Protein AF-A0A7S3C6B0-F1 (afdb_monomer_lite)

Organism: NCBI:txid1461544

Foldseek 3Di:
DDDDDDPDPPDDDPDDDPPPPPPPDPPPPP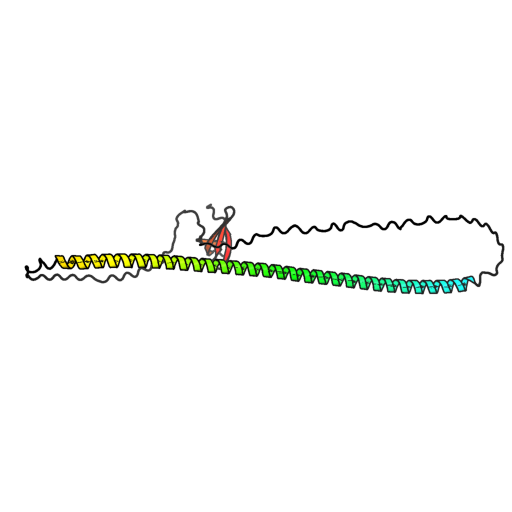PDPPDPPPPPDPDDDDDDPPPPPVVVVVVVVVVVVVVVVVVVVVVVVVVVVVVVVVVVVVVVVVVVVVVVVVVVVVVVVVVVVVVVVVVVVVVVVVVVVVVVVVVVVVVVVVVVVVVVVVVVVVVVVVVPPVPPPPDDDDDDDDDDDDDDDDDDPDDDPPPPPPPDVDDDDQQDWDWDADVVVGDTFIWGFHDDDPQWTWTATPVRDIDTHNPPPD

pLDDT: mean 78.2, std 20.78, range [37.31, 98.56]

Radius of gyration: 52.19 Å; chains: 1; bounding box: 115×61×146 Å

Structure (mmCIF, N/CA/C/O backbone):
data_AF-A0A7S3C6B0-F1
#
_entry.id   AF-A0A7S3C6B0-F1
#
loop_
_atom_site.group_PDB
_atom_site.id
_atom_site.type_symbol
_atom_site.label_atom_id
_atom_site.label_alt_id
_atom_site.label_comp_id
_atom_site.label_asym_id
_atom_site.label_entity_id
_atom_site.label_seq_id
_atom_site.pdbx_PDB_ins_code
_atom_site.Cartn_x
_atom_site.Cartn_y
_atom_site.Cartn_z
_atom_site.occupancy
_atom_site.B_iso_or_equiv
_atom_site.auth_seq_id
_atom_site.auth_comp_id
_atom_site.auth_asym_id
_atom_site.auth_atom_id
_atom_site.pdbx_PDB_model_num
ATOM 1 N N . MET A 1 1 ? -29.527 -27.837 14.717 1.00 48.34 1 MET A N 1
ATOM 2 C CA . MET A 1 1 ? -29.423 -28.481 13.387 1.00 48.34 1 MET A CA 1
ATOM 3 C C . MET A 1 1 ? -28.936 -27.395 12.428 1.00 48.34 1 MET A C 1
ATOM 5 O O . MET A 1 1 ? -29.728 -26.540 12.087 1.00 48.34 1 MET A O 1
ATOM 9 N N . ASN A 1 2 ? -27.650 -27.106 12.237 1.00 52.03 2 ASN A N 1
ATOM 10 C CA . ASN A 1 2 ? -26.500 -27.881 11.757 1.00 52.03 2 ASN A CA 1
ATOM 11 C C . ASN A 1 2 ? -26.682 -28.484 10.353 1.00 52.03 2 ASN A C 1
ATOM 13 O O . ASN A 1 2 ? -27.070 -29.639 10.247 1.00 52.03 2 ASN A O 1
ATOM 17 N N . HIS A 1 3 ? -26.346 -27.709 9.314 1.00 56.12 3 HIS A N 1
ATOM 18 C CA . HIS A 1 3 ? -25.914 -28.214 8.007 1.00 56.12 3 HIS A CA 1
ATOM 19 C C . HIS A 1 3 ? -24.724 -27.374 7.532 1.00 56.12 3 HIS A C 1
ATOM 21 O O . HIS A 1 3 ? -24.879 -26.303 6.951 1.00 56.12 3 HIS A O 1
ATOM 27 N N . GLY A 1 4 ? -23.528 -27.855 7.873 1.00 49.44 4 GLY A N 1
ATOM 28 C CA . GLY A 1 4 ? -22.264 -27.340 7.372 1.00 49.44 4 GLY A CA 1
ATOM 29 C C . GLY A 1 4 ? -22.074 -27.738 5.913 1.00 49.44 4 GLY A C 1
ATOM 30 O O . GLY A 1 4 ? -22.161 -28.915 5.567 1.00 49.44 4 GLY A O 1
ATOM 31 N N . ASN A 1 5 ? -21.807 -26.744 5.072 1.00 60.56 5 ASN A N 1
ATOM 32 C CA . ASN A 1 5 ? -21.437 -26.937 3.681 1.00 60.56 5 ASN A CA 1
ATOM 33 C C . ASN A 1 5 ? -19.912 -27.106 3.625 1.00 60.56 5 ASN A C 1
ATOM 35 O O . ASN A 1 5 ? -19.161 -26.131 3.611 1.00 60.56 5 ASN A O 1
ATOM 39 N N . GLY A 1 6 ? -19.458 -28.357 3.696 1.00 52.03 6 GLY A N 1
ATOM 40 C CA . GLY A 1 6 ? -18.052 -28.720 3.558 1.00 52.03 6 GLY A CA 1
ATOM 41 C C . GLY A 1 6 ? -17.613 -28.596 2.104 1.00 52.03 6 GLY A C 1
ATOM 42 O O . GLY A 1 6 ? -17.774 -29.531 1.326 1.00 52.03 6 GLY A O 1
ATOM 43 N N . VAL A 1 7 ? -17.059 -27.441 1.736 1.00 60.72 7 VAL A N 1
ATOM 44 C CA . VAL A 1 7 ? -16.310 -27.294 0.486 1.00 60.72 7 VAL A CA 1
ATOM 45 C C . VAL A 1 7 ? -14.924 -27.873 0.736 1.00 60.72 7 VAL A C 1
ATOM 47 O O . VAL A 1 7 ? -14.084 -27.268 1.398 1.00 60.72 7 VAL A O 1
ATOM 50 N N . VAL A 1 8 ? -14.727 -29.096 0.258 1.00 57.81 8 VAL A N 1
ATOM 51 C CA . VAL A 1 8 ? -13.437 -29.779 0.252 1.00 57.81 8 VAL A CA 1
ATOM 52 C C . VAL A 1 8 ? -12.545 -29.025 -0.732 1.00 57.81 8 VAL A C 1
ATOM 54 O O . VAL A 1 8 ? -12.811 -29.017 -1.934 1.00 57.81 8 VAL A O 1
ATOM 57 N N . ALA A 1 9 ? -11.535 -28.327 -0.216 1.00 60.31 9 ALA A N 1
ATOM 58 C CA . ALA A 1 9 ? -10.500 -27.712 -1.030 1.00 60.31 9 ALA A CA 1
ATOM 59 C C . ALA A 1 9 ? -9.755 -28.832 -1.768 1.00 60.31 9 ALA A C 1
ATOM 61 O O . ALA A 1 9 ? -9.037 -29.617 -1.154 1.00 60.31 9 ALA A O 1
ATOM 62 N N . GLY A 1 10 ? -9.991 -28.936 -3.075 1.00 58.78 10 GLY A N 1
ATOM 63 C CA . GLY A 1 10 ? -9.216 -29.800 -3.950 1.00 58.78 10 GLY A CA 1
ATOM 64 C C . GLY A 1 10 ? -7.766 -29.338 -3.941 1.00 58.78 10 GLY A C 1
ATOM 65 O O . GLY A 1 10 ? -7.476 -28.187 -4.268 1.00 58.78 10 GLY A O 1
ATOM 66 N N . GLU A 1 11 ? -6.873 -30.233 -3.538 1.00 55.75 11 GLU A N 1
ATOM 67 C CA . GLU A 1 11 ? -5.433 -30.071 -3.680 1.00 55.75 11 GLU A CA 1
ATOM 68 C C . GLU A 1 11 ? -5.117 -29.868 -5.165 1.00 55.75 11 GLU A C 1
ATOM 70 O O . GLU A 1 11 ? -5.193 -30.784 -5.985 1.00 55.75 11 GLU A O 1
ATOM 75 N N . SER A 1 12 ? -4.828 -28.618 -5.524 1.00 67.38 12 SER A N 1
ATOM 76 C CA . SER A 1 12 ? -4.347 -28.254 -6.848 1.00 67.38 12 SER A CA 1
ATOM 77 C C . SER A 1 12 ? -2.971 -28.881 -7.028 1.00 67.38 12 SER A C 1
ATOM 79 O O . SER A 1 12 ? -2.004 -28.456 -6.395 1.00 67.38 12 SER A O 1
ATOM 81 N N . LEU A 1 13 ? -2.889 -29.899 -7.883 1.00 66.44 13 LEU A N 1
ATOM 82 C CA . LEU A 1 13 ? -1.621 -30.486 -8.301 1.00 66.44 13 LEU A CA 1
ATOM 83 C C . LEU A 1 13 ? -0.689 -29.377 -8.827 1.00 66.44 13 LEU A C 1
ATOM 85 O O . LEU A 1 13 ? -1.157 -28.478 -9.537 1.00 66.44 13 LEU A O 1
ATOM 89 N N . PRO A 1 14 ? 0.613 -29.408 -8.491 1.00 67.19 14 PRO A N 1
ATOM 90 C CA . PRO A 1 14 ? 1.566 -28.444 -9.014 1.00 67.19 14 PRO A CA 1
ATOM 91 C C . PRO A 1 14 ? 1.644 -28.598 -10.533 1.00 67.19 14 PRO A C 1
ATOM 93 O O . PRO A 1 14 ? 1.854 -29.697 -11.049 1.00 67.19 14 PRO A O 1
ATOM 96 N N . ALA A 1 15 ? 1.452 -27.488 -11.246 1.00 68.62 15 ALA A N 1
ATOM 97 C CA . ALA A 1 15 ? 1.649 -27.421 -12.684 1.00 68.62 15 ALA A CA 1
ATOM 98 C C . ALA A 1 15 ? 3.069 -27.902 -13.009 1.00 68.62 15 ALA A C 1
ATOM 100 O O . ALA A 1 15 ? 4.059 -27.300 -12.595 1.00 68.62 15 ALA A O 1
ATOM 101 N N . MET A 1 16 ? 3.149 -29.030 -13.709 1.00 64.94 16 MET A N 1
ATOM 102 C CA . MET A 1 16 ? 4.387 -29.619 -14.190 1.00 64.94 16 MET A CA 1
ATOM 103 C C . MET A 1 16 ? 4.952 -28.677 -15.257 1.00 64.94 16 MET A C 1
ATOM 105 O O . MET A 1 16 ? 4.443 -28.619 -16.374 1.00 64.94 16 MET A O 1
ATOM 109 N N . VAL A 1 17 ? 5.939 -27.868 -14.877 1.00 71.94 17 VAL A N 1
ATOM 110 C CA . VAL A 1 17 ? 6.652 -26.978 -15.795 1.00 71.94 17 VAL A CA 1
ATOM 111 C C . VAL A 1 17 ? 7.442 -27.869 -16.759 1.00 71.94 17 VAL A C 1
ATOM 113 O O . VAL A 1 17 ? 8.251 -28.670 -16.284 1.00 71.94 17 VAL A O 1
ATOM 116 N N . PRO A 1 18 ? 7.203 -27.807 -18.081 1.00 65.94 18 PRO A N 1
ATOM 117 C CA . PRO A 1 18 ? 8.041 -28.518 -19.031 1.00 65.94 18 PRO A CA 1
ATOM 118 C C . PRO A 1 18 ? 9.452 -27.929 -18.965 1.00 65.94 18 PRO A C 1
ATOM 120 O O . PRO A 1 18 ? 9.648 -26.723 -19.094 1.00 65.94 18 PRO A O 1
ATOM 123 N N . ASP A 1 19 ? 10.427 -28.794 -18.711 1.00 55.62 19 ASP A N 1
ATOM 124 C CA . ASP A 1 19 ? 11.845 -28.463 -18.743 1.00 55.62 19 ASP A CA 1
ATOM 125 C C . ASP A 1 19 ? 12.256 -28.224 -20.206 1.00 55.62 19 ASP A C 1
ATOM 127 O O . ASP A 1 19 ? 12.531 -29.156 -20.962 1.00 55.62 19 ASP A O 1
ATOM 131 N N . GLU A 1 20 ? 12.218 -26.963 -20.643 1.00 58.62 20 GLU A N 1
ATOM 132 C CA . GLU A 1 20 ? 12.564 -26.531 -22.006 1.00 58.62 20 GLU A CA 1
ATOM 133 C C . GLU A 1 20 ? 14.087 -26.479 -22.257 1.00 58.62 20 GLU A C 1
ATOM 135 O O . GLU A 1 20 ? 14.571 -25.685 -23.062 1.00 58.62 20 GLU A O 1
ATOM 140 N N . THR A 1 21 ? 14.881 -27.329 -21.598 1.00 62.47 21 THR A N 1
ATOM 141 C CA . THR A 1 21 ? 16.336 -27.414 -21.836 1.00 62.47 21 THR A CA 1
ATOM 142 C C . THR A 1 21 ? 16.748 -28.477 -22.859 1.00 62.47 21 THR A C 1
ATOM 144 O O . THR A 1 21 ? 17.939 -28.664 -23.116 1.00 62.47 21 THR A O 1
ATOM 147 N N . ALA A 1 22 ? 15.795 -29.120 -23.542 1.00 57.78 22 ALA A N 1
ATOM 148 C CA . ALA A 1 22 ? 16.081 -29.975 -24.693 1.00 57.78 22 ALA A CA 1
ATOM 149 C C . ALA A 1 22 ? 16.393 -29.134 -25.949 1.00 57.78 22 ALA A C 1
ATOM 151 O O . ALA A 1 22 ? 15.603 -29.050 -26.888 1.00 57.78 22 ALA A O 1
ATOM 152 N N . ILE A 1 23 ? 17.573 -28.511 -25.973 1.00 56.97 23 ILE A N 1
ATOM 153 C CA . ILE A 1 23 ? 18.156 -27.932 -27.185 1.00 56.97 23 ILE A CA 1
ATOM 154 C C . ILE A 1 23 ? 18.520 -29.104 -28.100 1.00 56.97 23 ILE A C 1
ATOM 156 O O . ILE A 1 23 ? 19.571 -29.729 -27.959 1.00 56.97 23 ILE A O 1
ATOM 160 N N . ALA A 1 24 ? 17.621 -29.436 -29.025 1.00 58.25 24 ALA A N 1
ATOM 161 C CA . ALA A 1 24 ? 17.923 -30.316 -30.141 1.00 58.25 24 ALA A CA 1
ATOM 162 C C . ALA A 1 24 ? 19.023 -29.652 -30.980 1.00 58.25 24 ALA A C 1
ATOM 164 O O . ALA A 1 24 ? 18.763 -28.718 -31.735 1.00 58.25 24 ALA A O 1
ATOM 165 N N . VAL A 1 25 ? 20.266 -30.099 -30.801 1.00 64.62 25 VAL A N 1
ATOM 166 C CA . VAL A 1 25 ? 21.390 -29.699 -31.649 1.00 64.62 25 VAL A CA 1
ATOM 167 C C . VAL A 1 25 ? 21.165 -30.345 -33.021 1.00 64.62 25 VAL A C 1
ATOM 169 O O . VAL A 1 25 ? 21.178 -31.575 -33.101 1.00 64.62 25 VAL A O 1
ATOM 172 N N . PRO A 1 26 ? 20.930 -29.574 -34.098 1.00 62.31 26 PRO A N 1
ATOM 173 C CA . PRO A 1 26 ? 20.811 -30.141 -35.434 1.00 62.31 26 PRO A CA 1
ATOM 174 C C . PRO A 1 26 ? 22.149 -30.782 -35.828 1.00 62.31 26 PRO A C 1
ATOM 176 O O . PRO A 1 26 ? 23.184 -30.117 -35.861 1.00 62.31 26 PRO A O 1
ATOM 179 N N . CYS A 1 27 ? 22.133 -32.085 -36.113 1.00 52.19 27 CYS A N 1
ATOM 180 C CA . CYS A 1 27 ? 23.314 -32.887 -36.450 1.00 52.19 27 CYS A CA 1
ATOM 181 C C . CYS A 1 27 ? 23.901 -32.618 -37.853 1.00 52.19 27 CYS A C 1
ATOM 183 O O . CYS A 1 27 ? 24.779 -33.360 -38.288 1.00 52.19 27 CYS A O 1
ATOM 185 N N . ASP A 1 28 ? 23.489 -31.558 -38.551 1.00 56.28 28 ASP A N 1
ATOM 186 C CA . ASP A 1 28 ? 23.781 -31.387 -39.983 1.00 56.28 28 ASP A CA 1
ATOM 187 C C . ASP A 1 28 ? 24.964 -30.454 -40.298 1.00 56.28 28 ASP A C 1
ATOM 189 O O . ASP A 1 28 ? 25.179 -30.093 -41.453 1.00 56.28 28 ASP A O 1
ATOM 193 N N . LEU A 1 29 ? 25.780 -30.078 -39.307 1.00 52.78 29 LEU A N 1
ATOM 194 C CA . LEU A 1 29 ? 26.985 -29.264 -39.526 1.00 52.78 29 LEU A CA 1
ATOM 195 C C . LEU A 1 29 ? 28.280 -30.077 -39.382 1.00 52.78 29 LEU A C 1
ATOM 197 O O . LEU A 1 29 ? 29.176 -29.742 -38.610 1.00 52.78 29 LEU A O 1
ATOM 201 N N . TYR A 1 30 ? 28.404 -31.144 -40.168 1.00 57.97 30 TYR A N 1
ATOM 202 C CA . TYR A 1 30 ? 29.723 -31.634 -40.567 1.00 57.97 30 TYR A CA 1
ATOM 203 C C . TYR A 1 30 ? 30.136 -30.887 -41.841 1.00 57.97 30 TYR A C 1
ATOM 205 O O . TYR A 1 30 ? 29.575 -31.168 -42.902 1.00 57.97 30 TYR A O 1
ATOM 213 N N . PRO A 1 31 ? 31.087 -29.933 -41.792 1.00 62.34 31 PRO A N 1
ATOM 214 C CA . PRO A 1 31 ? 31.655 -29.395 -43.016 1.00 62.34 31 PRO A CA 1
ATOM 215 C C . PRO A 1 31 ? 32.374 -30.535 -43.738 1.00 62.34 31 PRO A C 1
ATOM 217 O O . PRO A 1 31 ? 33.276 -31.171 -43.185 1.00 62.34 31 PRO A O 1
ATOM 220 N N . ALA A 1 32 ? 31.941 -30.811 -44.967 1.00 59.88 32 ALA A N 1
ATOM 221 C CA . ALA A 1 32 ? 32.684 -31.654 -45.884 1.00 59.88 32 ALA A CA 1
ATOM 222 C C . ALA A 1 32 ? 34.121 -31.118 -45.956 1.00 59.88 32 ALA A C 1
ATOM 224 O O . ALA A 1 32 ? 34.345 -29.937 -46.223 1.00 59.88 32 ALA A O 1
ATOM 225 N N . GLN A 1 33 ? 35.089 -31.974 -45.637 1.00 50.69 33 GLN A N 1
ATOM 226 C CA . GLN A 1 33 ? 36.497 -31.677 -45.845 1.00 50.69 33 GLN A CA 1
ATOM 227 C C . GLN A 1 33 ? 36.721 -31.614 -47.355 1.00 50.69 33 GLN A C 1
ATOM 229 O O . GLN A 1 33 ? 36.870 -32.649 -48.004 1.00 50.69 33 GLN A O 1
ATOM 234 N N . ASP A 1 34 ? 36.697 -30.407 -47.913 1.00 51.72 34 ASP A N 1
ATOM 235 C CA . ASP A 1 34 ? 37.128 -30.184 -49.284 1.00 51.72 34 ASP A CA 1
ATOM 236 C C . ASP A 1 34 ? 38.609 -30.549 -49.381 1.00 51.72 34 ASP A C 1
ATOM 238 O O . ASP A 1 34 ? 39.495 -29.934 -48.781 1.00 51.72 34 ASP A O 1
ATOM 242 N N . VAL A 1 35 ? 38.851 -31.621 -50.126 1.00 55.47 35 VAL A N 1
ATOM 243 C CA . VAL A 1 35 ? 40.164 -32.075 -50.551 1.00 55.47 35 VAL A CA 1
ATOM 244 C C . VAL A 1 35 ? 40.778 -30.951 -51.380 1.00 55.47 35 VAL A C 1
ATOM 246 O O . VAL A 1 35 ? 40.398 -30.720 -52.526 1.00 55.47 35 VAL A O 1
ATOM 249 N N . VAL A 1 36 ? 41.724 -30.228 -50.784 1.00 56.09 36 VAL A N 1
ATOM 250 C CA . VAL A 1 36 ? 42.583 -29.279 -51.493 1.00 56.09 36 VAL A CA 1
ATOM 251 C C . VAL A 1 36 ? 43.469 -30.093 -52.437 1.00 56.09 36 VAL A C 1
ATOM 253 O O . VAL A 1 36 ? 44.523 -30.594 -52.053 1.00 56.09 36 VAL A O 1
ATOM 256 N N . GLU A 1 37 ? 43.014 -30.272 -53.676 1.00 56.59 37 GLU A N 1
ATOM 257 C CA . GLU A 1 37 ? 43.867 -30.744 -54.761 1.00 56.59 37 GLU A CA 1
ATOM 258 C C . GLU A 1 37 ? 44.920 -29.669 -55.052 1.00 56.59 37 GLU A C 1
ATOM 260 O O . GLU A 1 37 ? 44.650 -28.632 -55.662 1.00 56.59 37 GLU A O 1
ATOM 265 N N . ASP A 1 38 ? 46.138 -29.943 -54.595 1.00 54.78 38 ASP A N 1
ATOM 266 C CA . ASP A 1 38 ? 47.357 -29.193 -54.870 1.00 54.78 38 ASP A CA 1
ATOM 267 C C . ASP A 1 38 ? 47.701 -29.287 -56.369 1.00 54.78 38 ASP A C 1
ATOM 269 O O . ASP A 1 38 ? 48.488 -30.121 -56.828 1.00 54.78 38 ASP A O 1
ATOM 273 N N . ARG A 1 39 ? 47.034 -28.462 -57.184 1.00 56.06 39 ARG A N 1
ATOM 274 C CA . ARG A 1 39 ? 47.235 -28.412 -58.635 1.00 56.06 39 ARG A CA 1
ATOM 275 C C . ARG A 1 39 ? 48.463 -27.555 -58.957 1.00 56.06 39 ARG A C 1
ATOM 277 O O . ARG A 1 39 ? 48.372 -26.426 -59.435 1.00 56.06 39 ARG A O 1
ATOM 284 N N . ASN A 1 40 ? 49.633 -28.147 -58.725 1.00 56.09 40 ASN A N 1
ATOM 285 C CA . ASN A 1 40 ? 50.932 -27.689 -59.212 1.00 56.09 40 ASN A CA 1
ATOM 286 C C . ASN A 1 40 ? 50.980 -27.708 -60.755 1.00 56.09 40 ASN A C 1
ATOM 288 O O . ASN A 1 40 ? 51.489 -28.648 -61.366 1.00 56.09 40 ASN A O 1
ATOM 292 N N . HIS A 1 41 ? 50.500 -26.647 -61.411 1.00 53.69 41 HIS A N 1
ATOM 293 C CA . HIS A 1 41 ? 50.811 -26.385 -62.819 1.00 53.69 41 HIS A CA 1
ATOM 294 C C . HIS A 1 41 ? 51.880 -25.302 -62.953 1.00 53.69 41 HIS A C 1
ATOM 296 O O . HIS A 1 41 ? 51.626 -24.109 -63.100 1.00 53.69 41 HIS A O 1
ATOM 302 N N . ARG A 1 42 ? 53.124 -25.784 -62.958 1.00 53.97 42 ARG A N 1
ATOM 303 C CA . ARG A 1 42 ? 54.312 -25.099 -63.461 1.00 53.97 42 ARG A CA 1
ATOM 304 C C . ARG A 1 42 ? 54.186 -24.967 -64.987 1.00 53.97 42 ARG A C 1
ATOM 306 O O . ARG A 1 42 ? 54.602 -25.853 -65.726 1.00 53.97 42 ARG A O 1
ATOM 313 N N . GLY A 1 43 ? 53.585 -23.875 -65.451 1.00 49.88 43 GLY A N 1
ATOM 314 C CA . GLY A 1 43 ? 53.518 -23.494 -66.863 1.00 49.88 43 GLY A CA 1
ATOM 315 C C . GLY A 1 43 ? 54.280 -22.197 -67.098 1.00 49.88 43 GLY A C 1
ATOM 316 O O . GLY A 1 43 ? 53.741 -21.113 -66.909 1.00 49.88 43 GLY A O 1
ATOM 317 N N . ALA A 1 44 ? 55.548 -22.308 -67.489 1.00 56.84 44 ALA A N 1
ATOM 318 C CA . ALA A 1 44 ? 56.321 -21.184 -67.995 1.00 56.84 44 ALA A CA 1
ATOM 319 C C . ALA A 1 44 ? 55.681 -20.677 -69.297 1.00 56.84 44 ALA A C 1
ATOM 321 O O . ALA A 1 44 ? 55.633 -21.410 -70.282 1.00 56.84 44 ALA A O 1
ATOM 322 N N . SER A 1 45 ? 55.212 -19.430 -69.312 1.00 51.34 45 SER A N 1
ATOM 323 C CA . SER A 1 45 ? 54.778 -18.762 -70.538 1.00 51.34 45 SER A CA 1
ATOM 324 C C . SER A 1 45 ? 55.497 -17.430 -70.673 1.00 51.34 45 SER A C 1
ATOM 326 O O . SER A 1 45 ? 55.138 -16.425 -70.063 1.00 51.34 45 SER A O 1
ATOM 328 N N . ALA A 1 46 ? 56.542 -17.454 -71.494 1.00 55.56 46 ALA A N 1
ATOM 329 C CA . ALA A 1 46 ? 57.158 -16.277 -72.067 1.00 55.56 46 ALA A CA 1
ATOM 330 C C . ALA A 1 46 ? 56.190 -15.644 -73.083 1.00 55.56 46 ALA A C 1
ATOM 332 O O . ALA A 1 46 ? 55.926 -16.222 -74.129 1.00 55.56 46 ALA A O 1
ATOM 333 N N . ASN A 1 47 ? 55.653 -14.473 -72.751 1.00 50.38 47 ASN A N 1
ATOM 334 C CA . ASN A 1 47 ? 55.066 -13.473 -73.653 1.00 50.38 47 ASN A CA 1
ATOM 335 C C . ASN A 1 47 ? 54.967 -12.195 -72.797 1.00 50.38 47 ASN A C 1
ATOM 337 O O . ASN A 1 47 ? 54.410 -12.230 -71.712 1.00 50.38 47 ASN A O 1
ATOM 341 N N . GLY A 1 48 ? 55.556 -11.045 -73.104 1.00 51.91 48 GLY A N 1
ATOM 342 C CA . GLY A 1 48 ? 55.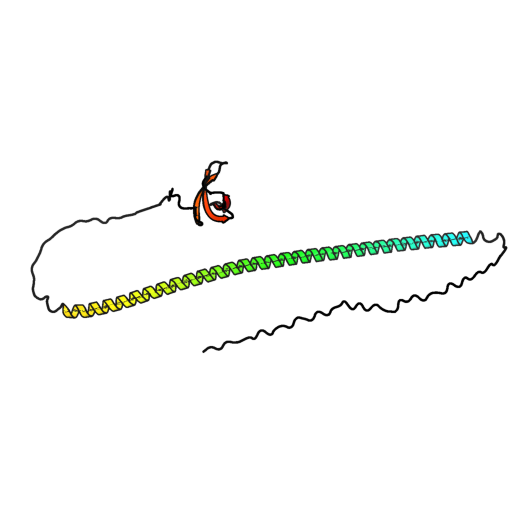725 -10.428 -74.412 1.00 51.91 48 GLY A CA 1
ATOM 343 C C . GLY A 1 48 ? 54.935 -9.113 -74.438 1.00 51.91 48 GLY A C 1
ATOM 344 O O . GLY A 1 48 ? 53.948 -9.032 -75.148 1.00 51.91 48 GLY A O 1
ATOM 345 N N . LYS A 1 49 ? 55.317 -8.138 -73.591 1.00 56.03 49 LYS A N 1
ATOM 346 C CA . LYS A 1 49 ? 55.125 -6.661 -73.651 1.00 56.03 49 LYS A CA 1
ATOM 347 C C . LYS A 1 49 ? 53.835 -6.007 -74.227 1.00 56.03 49 LYS A C 1
ATOM 349 O O . LYS A 1 49 ? 53.828 -4.794 -74.390 1.00 56.03 49 LYS A O 1
ATOM 354 N N . ALA A 1 50 ? 52.734 -6.722 -74.463 1.00 54.38 50 ALA A N 1
ATOM 355 C CA . ALA A 1 50 ? 51.481 -6.164 -75.003 1.00 54.38 50 ALA A CA 1
ATOM 356 C C . ALA A 1 50 ? 50.318 -6.073 -73.984 1.00 54.38 50 ALA A C 1
ATOM 358 O O . ALA A 1 50 ? 49.218 -5.664 -74.344 1.00 54.38 50 ALA A O 1
ATOM 359 N N . GLY A 1 51 ? 50.539 -6.436 -72.712 1.00 54.53 51 GLY A N 1
ATOM 360 C CA . GLY A 1 51 ? 49.487 -6.543 -71.684 1.00 54.53 51 GLY A CA 1
ATOM 361 C C . GLY A 1 51 ? 49.290 -5.334 -70.754 1.00 54.53 51 GLY A C 1
ATOM 362 O O . GLY A 1 51 ? 48.358 -5.340 -69.959 1.00 54.53 51 GLY A O 1
ATOM 363 N N . GLU A 1 52 ? 50.125 -4.292 -70.818 1.00 54.19 52 GLU A N 1
ATOM 364 C CA . GLU A 1 52 ? 50.111 -3.195 -69.824 1.00 54.19 52 GLU A CA 1
ATOM 365 C C . GLU A 1 52 ? 48.993 -2.152 -70.019 1.00 54.19 52 GLU A C 1
ATOM 367 O O . GLU A 1 52 ? 48.713 -1.371 -69.110 1.00 54.19 52 GLU A O 1
ATOM 372 N N . ALA A 1 53 ? 48.335 -2.119 -71.182 1.00 55.94 53 ALA A N 1
ATOM 373 C CA . ALA A 1 53 ? 47.271 -1.147 -71.454 1.00 55.94 53 ALA A CA 1
ATOM 374 C C . ALA A 1 53 ? 45.874 -1.637 -71.031 1.00 55.94 53 ALA A C 1
ATOM 376 O O . ALA A 1 53 ? 45.027 -0.824 -70.666 1.00 55.94 53 ALA A O 1
ATOM 377 N N . TRP A 1 54 ? 45.627 -2.952 -71.037 1.00 54.31 54 TRP A N 1
ATOM 378 C CA . TRP A 1 54 ? 44.312 -3.517 -70.698 1.00 54.31 54 TRP A CA 1
ATOM 379 C C . TRP A 1 54 ? 44.081 -3.609 -69.181 1.00 54.31 54 TRP A C 1
ATOM 381 O O . TRP A 1 54 ? 42.952 -3.502 -68.707 1.00 54.31 54 TRP A O 1
ATOM 391 N N . THR A 1 55 ? 45.160 -3.689 -68.402 1.00 63.16 55 THR A N 1
ATOM 392 C CA . THR A 1 55 ? 45.105 -3.778 -66.938 1.00 63.16 55 THR A CA 1
ATOM 393 C C . THR A 1 55 ? 44.654 -2.475 -66.276 1.00 63.16 55 THR A C 1
ATOM 395 O O . THR A 1 55 ? 43.906 -2.522 -65.306 1.00 63.16 55 THR A O 1
ATOM 398 N N . LYS A 1 56 ? 45.011 -1.300 -66.815 1.00 67.19 56 LYS A N 1
ATOM 399 C CA . LYS A 1 56 ? 44.631 -0.008 -66.205 1.00 67.19 56 LYS A CA 1
ATOM 400 C C . LYS A 1 56 ? 43.123 0.267 -66.236 1.00 67.19 56 LYS A C 1
ATOM 402 O O . LYS A 1 56 ? 42.599 0.833 -65.283 1.00 67.19 56 LYS A O 1
ATOM 407 N N . ALA A 1 57 ? 42.427 -0.146 -67.296 1.00 71.75 57 ALA A N 1
ATOM 408 C CA . ALA A 1 57 ? 40.978 0.038 -67.411 1.00 71.75 57 ALA A CA 1
ATOM 409 C C . ALA A 1 57 ? 40.180 -0.959 -66.549 1.00 71.75 57 ALA A C 1
ATOM 411 O O . ALA A 1 57 ? 39.114 -0.620 -66.044 1.00 71.75 57 ALA A O 1
ATOM 412 N N . GLN A 1 58 ? 40.690 -2.181 -66.349 1.00 73.31 58 GLN A N 1
ATOM 413 C CA . GLN A 1 58 ? 40.066 -3.133 -65.424 1.00 73.31 58 GLN A CA 1
ATOM 414 C C . GLN A 1 58 ? 40.255 -2.708 -63.964 1.00 73.31 58 GLN A C 1
ATOM 416 O O . GLN A 1 58 ? 39.307 -2.802 -63.190 1.00 73.31 58 GLN A O 1
ATOM 421 N N . VAL A 1 59 ? 41.431 -2.176 -63.609 1.00 76.56 59 VAL A N 1
ATOM 422 C CA . VAL A 1 59 ? 41.710 -1.679 -62.252 1.00 76.56 59 VAL A CA 1
ATOM 423 C C . VAL A 1 59 ? 40.768 -0.530 -61.874 1.00 76.56 59 VAL A C 1
ATOM 425 O O . VAL A 1 59 ? 40.152 -0.586 -60.811 1.00 76.56 59 VAL A O 1
ATOM 428 N N . SER A 1 60 ? 40.544 0.449 -62.758 1.00 79.25 60 SER A N 1
ATOM 429 C CA . SER A 1 60 ? 39.635 1.567 -62.455 1.00 79.25 60 SER A CA 1
ATOM 430 C C . SER A 1 60 ? 38.170 1.136 -62.298 1.00 79.25 60 SER A C 1
ATOM 432 O O . SER A 1 60 ? 37.461 1.657 -61.436 1.00 79.25 60 SER A O 1
ATOM 434 N N . LEU A 1 61 ? 37.709 0.153 -63.082 1.00 82.81 61 LEU A N 1
ATOM 435 C CA . LEU A 1 61 ? 36.359 -0.398 -62.937 1.00 82.81 61 LEU A CA 1
ATOM 436 C C . LEU A 1 61 ? 36.201 -1.136 -61.599 1.00 82.81 61 LEU A C 1
ATOM 438 O O . LEU A 1 61 ? 35.175 -0.996 -60.932 1.00 82.81 61 LEU A O 1
ATOM 442 N N . THR A 1 62 ? 37.226 -1.886 -61.180 1.00 83.75 62 THR A N 1
ATOM 443 C CA . THR A 1 62 ? 37.209 -2.579 -59.886 1.00 83.75 62 THR A CA 1
ATOM 444 C C . THR A 1 62 ? 37.264 -1.613 -58.705 1.00 83.75 62 THR A C 1
ATOM 446 O O . THR A 1 62 ? 36.528 -1.810 -57.744 1.00 83.75 62 THR A O 1
ATOM 449 N N . GLU A 1 63 ? 38.046 -0.534 -58.784 1.00 89.06 63 GLU A N 1
ATOM 450 C CA . GLU A 1 63 ? 38.106 0.488 -57.731 1.00 89.06 63 GLU A CA 1
ATOM 451 C C . GLU A 1 63 ? 36.753 1.191 -57.551 1.00 89.06 63 GLU A C 1
ATOM 453 O O . GLU A 1 63 ? 36.286 1.350 -56.423 1.00 89.06 63 GLU A O 1
ATOM 458 N N . SER A 1 64 ? 36.065 1.529 -58.649 1.00 87.50 64 SER A N 1
ATOM 459 C CA . SER A 1 64 ? 34.726 2.132 -58.580 1.00 87.50 64 SER A CA 1
ATOM 460 C C . SER A 1 64 ? 33.689 1.193 -57.953 1.00 87.50 64 SER A C 1
ATOM 462 O O . SER A 1 64 ? 32.851 1.643 -57.172 1.00 87.50 64 SER A O 1
ATOM 464 N N . ALA A 1 65 ? 33.740 -0.106 -58.267 1.00 92.12 65 ALA A N 1
ATOM 465 C CA . ALA A 1 65 ? 32.827 -1.091 -57.690 1.00 92.12 65 ALA A CA 1
ATOM 466 C C . ALA A 1 65 ? 33.075 -1.298 -56.186 1.00 92.12 65 ALA A C 1
ATOM 468 O O . ALA A 1 65 ? 32.123 -1.446 -55.420 1.00 92.12 65 ALA A O 1
ATOM 469 N N . VAL A 1 66 ? 34.341 -1.263 -55.751 1.00 93.50 66 VAL A N 1
ATOM 470 C CA . VAL A 1 66 ? 34.704 -1.361 -54.329 1.00 93.50 66 VAL A CA 1
ATOM 471 C C . VAL A 1 66 ? 34.192 -0.148 -53.550 1.00 93.50 66 VAL A C 1
ATOM 473 O O . VAL A 1 66 ? 33.604 -0.329 -52.487 1.00 93.50 66 VAL A O 1
ATOM 476 N N . VAL A 1 67 ? 34.326 1.069 -54.089 1.00 95.31 67 VAL A N 1
ATOM 477 C CA . VAL A 1 67 ? 33.812 2.288 -53.436 1.00 95.31 67 VAL A CA 1
ATOM 478 C C . VAL A 1 67 ? 32.284 2.262 -53.314 1.00 95.31 67 VAL A C 1
ATOM 480 O O . VAL A 1 67 ? 31.744 2.616 -52.266 1.00 95.31 67 VAL A O 1
ATOM 483 N N . GLU A 1 68 ? 31.567 1.810 -54.348 1.00 94.56 68 GLU A N 1
ATOM 484 C CA . GLU A 1 68 ? 30.105 1.685 -54.286 1.00 94.56 68 GLU A CA 1
ATOM 485 C C . GLU A 1 68 ? 29.662 0.611 -53.278 1.00 94.56 68 GLU A C 1
ATOM 487 O O . GLU A 1 68 ? 28.717 0.824 -52.512 1.00 94.56 68 GLU A O 1
ATOM 492 N N . ALA A 1 69 ? 30.358 -0.529 -53.238 1.00 95.31 69 ALA A N 1
ATOM 493 C CA . ALA A 1 69 ? 30.102 -1.584 -52.264 1.00 95.31 69 ALA A CA 1
ATOM 494 C C . ALA A 1 69 ? 30.373 -1.112 -50.827 1.00 95.31 69 ALA A C 1
ATOM 496 O O . ALA A 1 69 ? 29.564 -1.373 -49.935 1.00 95.31 69 ALA A O 1
ATOM 497 N N . GLU A 1 70 ? 31.456 -0.365 -50.599 1.00 95.88 70 GLU A N 1
ATOM 498 C CA . GLU A 1 70 ? 31.773 0.207 -49.291 1.00 95.88 70 GLU A CA 1
ATOM 499 C C . GLU A 1 70 ? 30.726 1.245 -48.860 1.00 95.88 70 GLU A C 1
ATOM 501 O O . GLU A 1 70 ? 30.276 1.231 -47.713 1.00 95.88 70 GLU A O 1
ATOM 506 N N . ALA A 1 71 ? 30.272 2.109 -49.773 1.00 96.94 71 ALA A N 1
ATOM 507 C CA . ALA A 1 71 ? 29.208 3.069 -49.489 1.00 96.94 71 ALA A CA 1
ATOM 508 C C . ALA A 1 71 ? 27.898 2.366 -49.094 1.00 96.94 71 ALA A C 1
ATOM 510 O O . ALA A 1 71 ? 27.287 2.726 -48.087 1.00 96.94 71 ALA A O 1
ATOM 511 N N . LYS A 1 72 ? 27.500 1.317 -49.829 1.00 96.81 72 LYS A N 1
ATOM 512 C CA . LYS A 1 72 ? 26.326 0.493 -49.494 1.00 96.81 72 LYS A CA 1
ATOM 513 C C . LYS A 1 72 ? 26.476 -0.195 -48.137 1.00 96.81 72 LYS A C 1
ATOM 515 O O . LYS A 1 72 ? 25.535 -0.184 -47.348 1.00 96.81 72 LYS A O 1
ATOM 520 N N . ALA A 1 73 ? 27.657 -0.735 -47.835 1.00 97.19 73 ALA A N 1
ATOM 521 C CA . ALA A 1 73 ? 27.932 -1.355 -46.542 1.00 97.19 73 ALA A CA 1
ATOM 522 C C . ALA A 1 73 ? 27.818 -0.345 -45.388 1.00 97.19 73 ALA A C 1
ATOM 524 O O . ALA A 1 73 ? 27.211 -0.651 -44.365 1.00 97.19 73 ALA A O 1
ATOM 525 N N . ARG A 1 74 ? 28.329 0.882 -45.557 1.00 97.06 74 ARG A N 1
ATOM 526 C CA . ARG A 1 74 ? 28.210 1.945 -44.542 1.00 97.06 74 ARG A CA 1
ATOM 527 C C . ARG A 1 74 ? 26.758 2.355 -44.293 1.00 97.06 74 ARG A C 1
ATOM 529 O O . ARG A 1 74 ? 26.392 2.559 -43.138 1.00 97.06 74 ARG A O 1
ATOM 536 N N . VAL A 1 75 ? 25.935 2.442 -45.341 1.00 98.00 75 VAL A N 1
ATOM 537 C CA . VAL A 1 75 ? 24.495 2.726 -45.201 1.00 98.00 75 VAL A CA 1
ATOM 538 C C . VAL A 1 75 ? 23.794 1.599 -44.441 1.00 98.00 75 VAL A C 1
ATOM 540 O O . VAL A 1 75 ? 23.099 1.877 -43.469 1.00 98.00 75 VAL A O 1
ATOM 543 N N . ALA A 1 76 ? 24.048 0.337 -44.798 1.00 97.69 76 ALA A N 1
ATOM 544 C CA . ALA A 1 76 ? 23.457 -0.810 -44.105 1.00 97.69 76 ALA A CA 1
ATOM 545 C C . ALA A 1 76 ? 23.855 -0.869 -42.616 1.00 97.69 76 ALA A C 1
ATOM 547 O O . ALA A 1 76 ? 23.024 -1.163 -41.759 1.00 97.69 76 ALA A O 1
ATOM 548 N N . VAL A 1 77 ? 25.112 -0.545 -42.287 1.00 97.75 77 VAL A N 1
ATOM 549 C CA . VAL A 1 77 ? 25.570 -0.454 -40.890 1.00 97.75 77 VAL A CA 1
ATOM 550 C C . VAL A 1 77 ? 24.868 0.687 -40.148 1.00 97.75 77 VAL A C 1
ATOM 552 O O . VAL A 1 77 ? 24.461 0.501 -39.004 1.00 97.75 77 VAL A O 1
ATOM 555 N N . ALA A 1 78 ? 24.687 1.851 -40.778 1.00 97.88 78 ALA A N 1
ATOM 556 C CA . ALA A 1 78 ? 23.978 2.972 -40.161 1.00 97.88 78 ALA A CA 1
ATOM 557 C C . ALA A 1 78 ? 22.503 2.637 -39.874 1.00 97.88 78 ALA A C 1
ATOM 559 O O . ALA A 1 78 ? 22.023 2.899 -38.771 1.00 97.88 78 ALA A O 1
ATOM 560 N N . GLU A 1 79 ? 21.808 1.999 -40.820 1.00 97.69 79 GLU A N 1
ATOM 561 C CA . GLU A 1 79 ? 20.424 1.542 -40.637 1.00 97.69 79 GLU A CA 1
ATOM 562 C C . GLU A 1 79 ? 20.308 0.491 -39.524 1.00 97.69 79 GLU A C 1
ATOM 564 O O . GLU A 1 79 ? 19.393 0.557 -38.699 1.00 97.69 79 GLU A O 1
ATOM 569 N N . ALA A 1 80 ? 21.260 -0.446 -39.445 1.00 97.44 80 ALA A N 1
ATOM 570 C CA . ALA A 1 80 ? 21.301 -1.445 -38.379 1.00 97.44 80 ALA A CA 1
ATOM 571 C C . ALA A 1 80 ? 21.499 -0.806 -36.993 1.00 97.44 80 ALA A C 1
ATOM 573 O O . ALA A 1 80 ? 20.804 -1.171 -36.044 1.00 97.44 80 ALA A O 1
ATOM 574 N N . LEU A 1 81 ? 22.392 0.184 -36.877 1.00 97.62 81 LEU A N 1
ATOM 575 C CA . LEU A 1 81 ? 22.610 0.918 -35.626 1.00 97.62 81 LEU A CA 1
ATOM 576 C C . LEU A 1 81 ? 21.381 1.741 -35.216 1.00 97.62 81 LEU A C 1
ATOM 578 O O . LEU A 1 81 ? 21.049 1.801 -34.031 1.00 97.62 81 LEU A O 1
ATOM 582 N N . GLU A 1 82 ? 20.672 2.348 -36.172 1.00 97.56 82 GLU A N 1
ATOM 583 C CA . GLU A 1 82 ? 19.424 3.061 -35.887 1.00 97.56 82 GLU A CA 1
ATOM 584 C C . GLU A 1 82 ? 18.321 2.102 -35.410 1.00 97.56 82 GLU A C 1
ATOM 586 O O . GLU A 1 82 ? 17.611 2.399 -34.444 1.00 97.56 82 GLU A O 1
ATOM 591 N N . ALA A 1 83 ? 18.194 0.932 -36.042 1.00 97.94 83 ALA A N 1
ATOM 592 C CA . ALA A 1 83 ? 17.255 -0.104 -35.624 1.00 97.94 83 ALA A CA 1
ATOM 593 C C . ALA A 1 83 ? 17.573 -0.628 -34.213 1.00 97.94 83 ALA A C 1
ATOM 595 O O . ALA A 1 83 ? 16.667 -0.761 -33.386 1.00 97.94 83 ALA A O 1
ATOM 596 N N . GLU A 1 84 ? 18.851 -0.855 -33.898 1.00 97.50 84 GLU A N 1
ATOM 597 C CA . GLU A 1 84 ? 19.291 -1.268 -32.564 1.00 97.50 84 GLU A CA 1
ATOM 598 C C . GLU A 1 84 ? 18.999 -0.190 -31.508 1.00 97.50 84 GLU A C 1
ATOM 600 O O . GLU A 1 84 ? 18.487 -0.496 -30.427 1.00 97.50 84 GLU A O 1
ATOM 605 N N . ALA A 1 85 ? 19.259 1.085 -31.818 1.00 98.19 85 ALA A N 1
ATOM 606 C CA . ALA A 1 85 ? 18.947 2.200 -30.927 1.00 98.19 85 ALA A CA 1
ATOM 607 C C . ALA A 1 85 ? 17.435 2.315 -30.663 1.00 98.19 85 ALA A C 1
ATOM 609 O O . ALA A 1 85 ? 17.019 2.483 -29.513 1.00 98.19 85 ALA A O 1
ATOM 610 N N . LYS A 1 86 ? 16.603 2.158 -31.701 1.00 97.81 86 LYS A N 1
ATOM 611 C CA . LYS A 1 86 ? 15.136 2.126 -31.576 1.00 97.81 86 LYS A CA 1
ATOM 612 C C . LYS A 1 86 ? 14.660 0.951 -30.721 1.00 97.81 86 LYS A C 1
ATOM 614 O O . LYS A 1 86 ? 13.805 1.145 -29.858 1.00 97.81 86 LYS A O 1
ATOM 619 N N . ALA A 1 87 ? 15.232 -0.239 -30.907 1.00 98.19 87 ALA A N 1
ATOM 620 C CA . ALA A 1 87 ? 14.904 -1.413 -30.101 1.00 98.19 87 ALA A CA 1
ATOM 621 C C . ALA A 1 87 ? 15.269 -1.205 -28.621 1.00 98.19 87 ALA A C 1
ATOM 623 O O . ALA A 1 87 ? 14.439 -1.434 -27.741 1.00 98.19 87 ALA A O 1
ATOM 624 N N . LYS A 1 88 ? 16.468 -0.681 -28.335 1.00 97.75 88 LYS A N 1
ATOM 625 C CA . LYS A 1 88 ? 16.902 -0.346 -26.968 1.00 97.75 88 LYS A CA 1
ATOM 626 C C . LYS A 1 88 ? 15.999 0.702 -26.318 1.00 97.75 88 LYS A C 1
ATOM 628 O O . LYS A 1 88 ? 15.629 0.548 -25.155 1.00 97.75 88 LYS A O 1
ATOM 633 N N . ALA A 1 89 ? 15.594 1.731 -27.064 1.00 98.38 89 ALA A N 1
ATOM 634 C CA . ALA A 1 89 ? 14.668 2.748 -26.574 1.00 98.38 89 ALA A CA 1
ATOM 635 C C . ALA A 1 89 ? 13.277 2.167 -26.260 1.00 98.38 89 ALA A C 1
ATOM 637 O O . ALA A 1 89 ? 12.686 2.513 -25.237 1.00 98.38 89 ALA A O 1
ATOM 638 N N . ALA A 1 90 ? 12.766 1.258 -27.097 1.00 98.31 90 ALA A N 1
ATOM 639 C CA . ALA A 1 90 ? 11.491 0.586 -26.857 1.00 98.31 90 ALA A CA 1
ATOM 640 C C . ALA A 1 90 ? 11.531 -0.299 -25.600 1.00 98.31 90 ALA A C 1
ATOM 642 O O . ALA A 1 90 ? 10.606 -0.243 -24.791 1.00 98.31 90 ALA A O 1
ATOM 643 N N . VAL A 1 91 ? 12.619 -1.050 -25.390 1.00 98.31 91 VAL A N 1
ATOM 644 C CA . VAL A 1 91 ? 12.809 -1.865 -24.178 1.00 98.31 91 VAL A CA 1
ATOM 645 C C . VAL A 1 91 ? 12.905 -0.983 -22.931 1.00 98.31 91 VAL A C 1
ATOM 647 O O . VAL A 1 91 ? 12.232 -1.258 -21.943 1.00 98.31 91 VAL A O 1
ATOM 650 N N . ALA A 1 92 ? 13.672 0.111 -22.978 1.00 98.19 92 ALA A N 1
ATOM 651 C CA . ALA A 1 92 ? 13.782 1.043 -21.855 1.00 98.19 92 ALA A CA 1
ATOM 652 C C . ALA A 1 92 ? 12.435 1.697 -21.506 1.00 98.19 92 ALA A C 1
ATOM 654 O O . ALA A 1 92 ? 12.104 1.858 -20.332 1.00 98.19 92 ALA A O 1
ATOM 655 N N . LYS A 1 93 ? 11.635 2.042 -22.523 1.00 98.06 93 LYS A N 1
ATOM 656 C CA . LYS A 1 93 ? 10.279 2.560 -22.328 1.00 98.06 93 LYS A CA 1
ATOM 657 C C . LYS A 1 93 ? 9.368 1.519 -21.669 1.00 98.06 93 LYS A C 1
ATOM 659 O O . LYS A 1 93 ? 8.666 1.859 -20.722 1.00 98.06 93 LYS A O 1
ATOM 664 N N . ALA A 1 94 ? 9.402 0.269 -22.130 1.00 98.25 94 ALA A N 1
ATOM 665 C CA . ALA A 1 94 ? 8.602 -0.810 -21.554 1.00 98.25 94 ALA A CA 1
ATOM 666 C C . ALA A 1 94 ? 8.992 -1.116 -20.095 1.00 98.25 94 ALA A C 1
ATOM 668 O O . ALA A 1 94 ? 8.112 -1.293 -19.257 1.00 98.25 94 ALA A O 1
ATOM 669 N N . ASP A 1 95 ? 10.291 -1.118 -19.768 1.00 97.88 95 ASP A N 1
ATOM 670 C CA . ASP A 1 95 ? 10.777 -1.284 -18.387 1.00 97.88 95 ASP A CA 1
ATOM 671 C C . ASP A 1 95 ? 10.293 -0.140 -17.481 1.00 97.88 95 ASP A C 1
ATOM 673 O O . ASP A 1 95 ? 9.786 -0.380 -16.383 1.00 97.88 95 ASP A O 1
ATOM 677 N N . ALA A 1 96 ? 10.351 1.105 -17.966 1.00 98.19 96 ALA A N 1
ATOM 678 C CA . ALA A 1 96 ? 9.843 2.257 -17.226 1.00 98.19 96 ALA A CA 1
ATOM 679 C C . ALA A 1 96 ? 8.328 2.161 -16.970 1.00 98.19 96 ALA A C 1
ATOM 681 O O . ALA A 1 96 ? 7.880 2.387 -15.845 1.00 98.19 96 ALA A O 1
ATOM 682 N N . GLU A 1 97 ? 7.538 1.787 -17.980 1.00 97.88 97 GLU A N 1
ATOM 683 C CA . GLU A 1 97 ? 6.091 1.576 -17.836 1.00 97.88 97 GLU A CA 1
ATOM 684 C C . GLU A 1 97 ? 5.776 0.434 -16.855 1.00 97.88 97 GLU A C 1
ATOM 686 O O . GLU A 1 97 ? 4.894 0.582 -16.005 1.00 97.88 97 GLU A O 1
ATOM 691 N N . ALA A 1 98 ? 6.537 -0.665 -16.897 1.00 98.06 98 ALA A N 1
ATOM 692 C CA . ALA A 1 98 ? 6.399 -1.776 -15.958 1.00 98.06 98 ALA A CA 1
ATOM 693 C C . ALA A 1 98 ? 6.700 -1.350 -14.511 1.00 98.06 98 ALA A C 1
ATOM 695 O O . ALA A 1 98 ? 5.934 -1.678 -13.604 1.00 98.06 98 ALA A O 1
ATOM 696 N N . ARG A 1 99 ? 7.753 -0.553 -14.286 1.00 97.62 99 ARG A N 1
ATOM 697 C CA . ARG A 1 99 ? 8.081 -0.013 -12.954 1.00 97.62 99 ARG A CA 1
ATOM 698 C C . ARG A 1 99 ? 7.003 0.922 -12.420 1.00 97.62 99 ARG A C 1
ATOM 700 O O . ARG A 1 99 ? 6.681 0.864 -11.234 1.00 97.62 99 ARG A O 1
ATOM 707 N N . VAL A 1 100 ? 6.422 1.763 -13.276 1.00 98.25 100 VAL A N 1
ATOM 708 C CA . VAL A 1 100 ? 5.299 2.633 -12.891 1.00 98.25 100 VAL A CA 1
ATOM 709 C C . VAL A 1 100 ? 4.067 1.799 -12.528 1.00 98.25 100 VAL A C 1
ATOM 711 O O . VAL A 1 100 ? 3.422 2.074 -11.516 1.00 98.25 100 VAL A O 1
ATOM 714 N N . ALA A 1 101 ? 3.759 0.751 -13.297 1.00 98.06 101 ALA A N 1
ATOM 715 C CA . ALA A 1 101 ? 2.652 -0.155 -12.998 1.00 98.06 101 ALA A CA 1
ATOM 716 C C . ALA A 1 101 ? 2.862 -0.921 -11.678 1.00 98.06 101 ALA A C 1
ATOM 71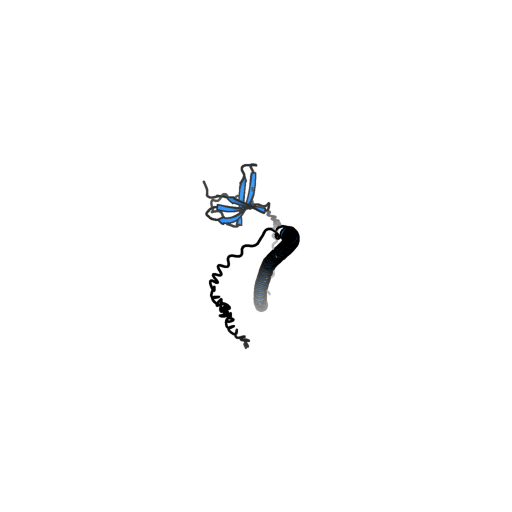8 O O . ALA A 1 101 ? 1.933 -1.022 -10.875 1.00 98.06 101 ALA A O 1
ATOM 719 N N . GLU A 1 102 ? 4.078 -1.408 -11.415 1.00 97.94 102 GLU A N 1
ATOM 720 C CA . GLU A 1 102 ? 4.425 -2.081 -10.159 1.00 97.94 102 GLU A CA 1
ATOM 721 C C . GLU A 1 102 ? 4.310 -1.130 -8.957 1.00 97.94 102 GLU A C 1
ATOM 723 O O . GLU A 1 102 ? 3.717 -1.485 -7.936 1.00 97.94 102 GLU A O 1
ATOM 728 N N . ALA A 1 103 ? 4.817 0.100 -9.080 1.00 98.00 103 ALA A N 1
ATOM 729 C CA . ALA A 1 103 ? 4.685 1.121 -8.043 1.00 98.00 103 ALA A CA 1
ATOM 730 C C . ALA A 1 103 ? 3.211 1.456 -7.756 1.00 98.00 103 ALA A C 1
ATOM 732 O O . ALA A 1 103 ? 2.804 1.517 -6.594 1.00 98.00 103 ALA A O 1
ATOM 733 N N . ALA A 1 104 ? 2.387 1.597 -8.799 1.00 97.88 104 ALA A N 1
ATOM 734 C CA . ALA A 1 104 ? 0.953 1.831 -8.650 1.00 97.88 104 ALA A CA 1
ATOM 735 C C . ALA A 1 104 ? 0.229 0.643 -7.990 1.00 97.88 104 ALA A C 1
ATOM 737 O O . ALA A 1 104 ? -0.681 0.843 -7.184 1.00 97.88 104 ALA A O 1
ATOM 738 N N . ALA A 1 105 ? 0.631 -0.595 -8.293 1.00 98.31 105 ALA A N 1
ATOM 739 C CA . ALA A 1 105 ? 0.085 -1.784 -7.645 1.00 98.31 105 ALA A CA 1
ATOM 740 C C . ALA A 1 105 ? 0.438 -1.824 -6.150 1.00 98.31 105 ALA A C 1
ATOM 742 O O . ALA A 1 105 ? -0.445 -2.061 -5.326 1.00 98.31 105 ALA A O 1
ATOM 743 N N . LYS A 1 106 ? 1.692 -1.518 -5.787 1.00 97.62 106 LYS A N 1
ATOM 744 C CA . LYS A 1 106 ? 2.128 -1.428 -4.383 1.00 97.62 106 LYS A CA 1
ATOM 745 C C . LYS A 1 106 ? 1.346 -0.363 -3.613 1.00 97.62 106 LYS A C 1
ATOM 747 O O . LYS A 1 106 ? 0.858 -0.661 -2.528 1.00 97.62 106 LYS A O 1
ATOM 752 N N . ALA A 1 107 ? 1.145 0.817 -4.201 1.00 97.75 107 ALA A N 1
ATOM 753 C CA . ALA A 1 107 ? 0.347 1.884 -3.592 1.00 97.75 107 ALA A CA 1
ATOM 754 C C . ALA A 1 107 ? -1.111 1.454 -3.332 1.00 97.75 107 ALA A C 1
ATOM 756 O O . ALA A 1 107 ? -1.658 1.676 -2.256 1.00 97.75 107 ALA A O 1
ATOM 757 N N . ARG A 1 108 ? -1.739 0.741 -4.277 1.00 97.12 108 ARG A N 1
ATOM 758 C CA . ARG A 1 108 ? -3.103 0.219 -4.077 1.00 97.12 108 ARG A CA 1
ATOM 759 C C . ARG A 1 108 ? -3.188 -0.810 -2.952 1.00 97.12 108 ARG A C 1
ATOM 761 O O . ARG A 1 108 ? -4.199 -0.854 -2.257 1.00 97.12 108 ARG A O 1
ATOM 768 N N . VAL A 1 109 ? -2.160 -1.642 -2.779 1.00 98.38 109 VAL A N 1
ATOM 769 C CA . VAL A 1 109 ? -2.108 -2.615 -1.678 1.00 98.38 109 VAL A CA 1
ATOM 770 C C . VAL A 1 109 ? -1.992 -1.898 -0.334 1.00 98.38 109 VAL A C 1
ATOM 772 O O . VAL A 1 109 ? -2.732 -2.242 0.584 1.00 98.38 109 VAL A O 1
ATOM 775 N N . THR A 1 110 ? -1.141 -0.873 -0.225 1.00 96.50 110 THR A N 1
ATOM 776 C CA . THR A 1 110 ? -1.005 -0.095 1.017 1.00 96.50 110 THR A CA 1
ATOM 777 C C . THR A 1 110 ? -2.288 0.656 1.366 1.00 96.50 110 THR A C 1
ATOM 779 O O . THR A 1 110 ? -2.715 0.633 2.521 1.00 96.50 110 THR A O 1
ATOM 782 N N . ASP A 1 111 ? -2.957 1.246 0.373 1.00 95.50 111 ASP A N 1
ATOM 783 C CA . ASP A 1 111 ? -4.238 1.934 0.570 1.00 95.50 111 ASP A CA 1
ATOM 784 C C . ASP A 1 111 ? -5.340 0.955 1.007 1.00 95.50 111 ASP A C 1
ATOM 786 O O . ASP A 1 111 ? -6.122 1.238 1.919 1.00 95.50 111 ASP A O 1
ATOM 790 N N . ALA A 1 112 ? -5.390 -0.233 0.393 1.00 97.19 112 ALA A N 1
ATOM 791 C CA . ALA A 1 112 ? -6.339 -1.279 0.760 1.00 97.19 112 ALA A CA 1
ATOM 792 C C . ALA A 1 112 ? -6.087 -1.823 2.175 1.00 97.19 112 ALA A C 1
ATOM 794 O O . ALA A 1 112 ? -7.043 -2.067 2.915 1.00 97.19 112 ALA A O 1
ATOM 795 N N . GLU A 1 113 ? -4.824 -1.983 2.574 1.00 98.06 113 GLU A N 1
ATOM 796 C CA . GLU A 1 113 ? -4.450 -2.398 3.927 1.00 98.06 113 GLU A CA 1
ATOM 797 C C . GLU A 1 113 ? -4.870 -1.349 4.967 1.00 98.06 113 GLU A C 1
ATOM 799 O O . GLU A 1 113 ? -5.466 -1.695 5.990 1.00 98.06 113 GLU A O 1
ATOM 804 N N . ALA A 1 114 ? -4.626 -0.064 4.693 1.00 97.94 114 ALA A N 1
ATOM 805 C CA . ALA A 1 114 ? -5.067 1.027 5.556 1.00 97.94 114 ALA A CA 1
ATOM 806 C C . ALA A 1 114 ? -6.599 1.044 5.700 1.00 97.94 114 ALA A C 1
ATOM 808 O O . ALA A 1 114 ? -7.120 1.087 6.817 1.00 97.94 114 ALA A O 1
ATOM 809 N N . ALA A 1 115 ? -7.333 0.910 4.591 1.00 97.19 115 ALA A N 1
ATOM 810 C CA . ALA A 1 115 ? -8.793 0.834 4.611 1.00 97.19 115 ALA A CA 1
ATOM 811 C C . ALA A 1 115 ? -9.311 -0.392 5.388 1.00 97.19 115 ALA A C 1
ATOM 813 O O . ALA A 1 115 ? -10.313 -0.299 6.102 1.00 97.19 115 ALA A O 1
ATOM 814 N N . ALA A 1 116 ? -8.634 -1.541 5.288 1.00 98.19 116 ALA A N 1
ATOM 815 C CA . ALA A 1 116 ? -8.984 -2.739 6.045 1.00 98.19 116 ALA A CA 1
ATOM 816 C C . ALA A 1 116 ? -8.796 -2.534 7.557 1.00 98.19 116 ALA A C 1
ATOM 818 O O . ALA A 1 116 ? -9.687 -2.890 8.329 1.00 98.19 116 ALA A O 1
ATOM 819 N N . LYS A 1 117 ? -7.694 -1.902 7.983 1.00 97.19 117 LYS A N 1
ATOM 820 C CA . LYS A 1 117 ? -7.443 -1.577 9.399 1.00 97.19 117 LYS A CA 1
ATOM 821 C C . LYS A 1 117 ? -8.523 -0.662 9.975 1.00 97.19 117 LYS A C 1
ATOM 823 O O . LYS A 1 117 ? -9.019 -0.929 11.067 1.00 97.19 117 LYS A O 1
ATOM 828 N N . VAL A 1 118 ? -8.950 0.353 9.219 1.00 98.44 118 VAL A N 1
ATOM 829 C CA . 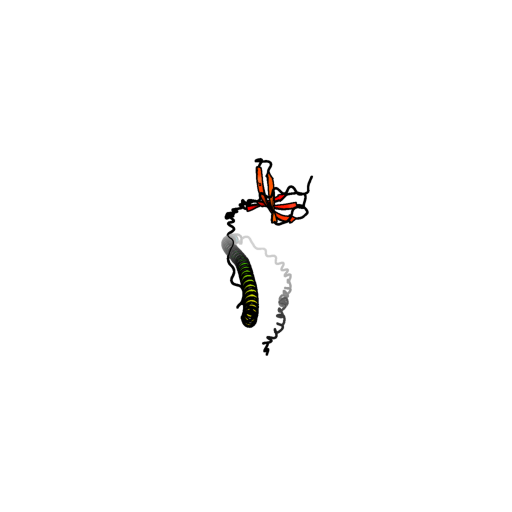VAL A 1 118 ? -10.045 1.249 9.630 1.00 98.44 118 VAL A CA 1
ATOM 830 C C . VAL A 1 118 ? -11.353 0.474 9.820 1.00 98.44 118 VAL A C 1
ATOM 832 O O . VAL A 1 118 ? -12.005 0.628 10.849 1.00 98.44 118 VAL A O 1
ATOM 835 N N . ARG A 1 119 ? -11.710 -0.420 8.887 1.00 97.25 119 ARG A N 1
ATOM 836 C CA . ARG A 1 119 ? -12.928 -1.245 9.008 1.00 97.25 119 ARG A CA 1
ATOM 837 C C . ARG A 1 119 ? -12.894 -2.188 10.209 1.00 97.25 119 ARG A C 1
ATOM 839 O O . ARG A 1 119 ? -13.925 -2.397 10.841 1.00 97.25 119 ARG A O 1
ATOM 846 N N . VAL A 1 120 ? -11.732 -2.762 10.525 1.00 98.44 120 VAL A N 1
ATOM 847 C CA . VAL A 1 120 ? -11.566 -3.609 11.718 1.00 98.44 120 VAL A CA 1
ATOM 848 C C . VAL A 1 120 ? -11.758 -2.784 12.990 1.00 98.44 120 VAL A C 1
ATOM 850 O O . VAL A 1 120 ? -12.513 -3.203 13.866 1.00 98.44 120 VAL A O 1
ATOM 853 N N . ALA A 1 121 ? -11.155 -1.595 13.068 1.00 97.38 121 ALA A N 1
ATOM 854 C CA . ALA A 1 121 ? -11.310 -0.701 14.214 1.00 97.38 121 ALA A CA 1
ATOM 855 C C . ALA A 1 121 ? -12.769 -0.240 14.403 1.00 97.38 121 ALA A C 1
ATOM 857 O O . ALA A 1 121 ? -13.285 -0.243 15.520 1.00 97.38 121 ALA A O 1
ATOM 858 N N . GLU A 1 122 ? -13.468 0.098 13.317 1.00 97.81 122 GLU A N 1
ATOM 859 C CA . GLU A 1 122 ? -14.887 0.472 13.350 1.00 97.81 122 GLU A CA 1
ATOM 860 C C . GLU A 1 122 ? -15.781 -0.699 13.793 1.00 97.81 122 GLU A C 1
ATOM 862 O O . GLU A 1 122 ? -16.691 -0.530 14.614 1.00 97.81 122 GLU A O 1
ATOM 867 N N . ALA A 1 123 ? -15.503 -1.909 13.301 1.00 97.81 123 ALA A N 1
ATOM 868 C CA . ALA A 1 123 ? -16.208 -3.113 13.724 1.00 97.81 123 ALA A CA 1
ATOM 869 C C . ALA A 1 123 ? -15.982 -3.405 15.216 1.00 97.81 123 ALA A C 1
ATOM 871 O O . ALA A 1 123 ? -16.941 -3.713 15.923 1.00 97.81 123 ALA A O 1
ATOM 872 N N . GLU A 1 124 ? -14.752 -3.257 15.714 1.00 98.38 124 GLU A N 1
ATOM 873 C CA . GLU A 1 124 ? -14.421 -3.421 17.133 1.00 98.38 124 GLU A CA 1
ATOM 874 C C . GLU A 1 124 ? -15.111 -2.370 18.016 1.00 98.38 124 GLU A C 1
ATOM 876 O O . GLU A 1 124 ? -15.665 -2.693 19.068 1.00 98.38 124 GLU A O 1
ATOM 881 N N . ALA A 1 125 ? -15.139 -1.108 17.587 1.00 98.12 125 ALA A N 1
ATOM 882 C CA . ALA A 1 125 ? -15.878 -0.067 18.295 1.00 98.12 125 ALA A CA 1
ATOM 883 C C . ALA A 1 125 ? -17.378 -0.400 18.354 1.00 98.12 125 ALA A C 1
ATOM 885 O O . ALA A 1 125 ? -18.008 -0.314 19.410 1.00 98.12 125 ALA A O 1
ATOM 886 N N . THR A 1 126 ? -17.942 -0.865 17.238 1.00 97.81 126 THR A N 1
ATOM 887 C CA . THR A 1 126 ? -19.354 -1.253 17.150 1.00 97.81 126 THR A CA 1
ATOM 888 C C . THR A 1 126 ? -19.684 -2.433 18.065 1.00 97.81 126 THR A C 1
ATOM 890 O O . THR A 1 126 ? -20.734 -2.436 18.713 1.00 97.81 126 THR A O 1
ATOM 893 N N . THR A 1 127 ? -18.815 -3.444 18.155 1.00 98.19 127 THR A N 1
ATOM 894 C CA . THR A 1 127 ? -19.041 -4.583 19.056 1.00 98.19 127 THR A CA 1
ATOM 895 C C . THR A 1 127 ? -18.947 -4.165 20.517 1.00 98.19 127 THR A C 1
ATOM 897 O O . THR A 1 127 ? -19.825 -4.546 21.287 1.00 98.19 127 THR A O 1
ATOM 900 N N . LYS A 1 128 ? -17.981 -3.317 20.895 1.00 97.94 128 LYS A N 1
ATOM 901 C CA . LYS A 1 128 ? -17.886 -2.760 22.257 1.00 97.94 128 LYS A CA 1
ATOM 902 C C . LYS A 1 128 ? -19.152 -2.003 22.657 1.00 97.94 128 LYS A C 1
ATOM 904 O O . LYS A 1 128 ? -19.681 -2.233 23.741 1.00 97.94 128 LYS A O 1
ATOM 909 N N . VAL A 1 129 ? -19.690 -1.169 21.764 1.00 98.56 129 VAL A N 1
ATOM 910 C CA . VAL A 1 129 ? -20.954 -0.450 22.004 1.00 98.56 129 VAL A CA 1
ATOM 911 C C . VAL A 1 129 ? -22.122 -1.422 22.193 1.00 98.56 129 VAL A C 1
ATOM 913 O O . VAL A 1 129 ? -22.932 -1.238 23.099 1.00 98.56 129 VAL A O 1
ATOM 916 N N . ARG A 1 130 ? -22.209 -2.486 21.383 1.00 98.06 130 ARG A N 1
ATOM 917 C CA . ARG A 1 130 ? -23.264 -3.506 21.525 1.00 98.06 130 ARG A CA 1
ATOM 918 C C . ARG A 1 130 ? -23.154 -4.294 22.828 1.00 98.06 130 ARG A C 1
ATOM 920 O O . ARG A 1 130 ? -24.184 -4.587 23.426 1.00 98.06 130 ARG A O 1
ATOM 927 N N . VAL A 1 131 ? -21.938 -4.621 23.263 1.00 98.56 131 VAL A N 1
ATOM 928 C CA . VAL A 1 131 ? -21.698 -5.302 24.545 1.00 98.56 131 VAL A CA 1
ATOM 929 C C . VAL A 1 131 ? -22.132 -4.406 25.704 1.00 98.56 131 VAL A C 1
ATOM 931 O O . VAL A 1 131 ? -22.948 -4.835 26.513 1.00 98.56 131 VAL A O 1
ATOM 934 N N . ALA A 1 132 ? -21.706 -3.140 25.721 1.00 98.00 132 ALA A N 1
ATOM 935 C CA . ALA A 1 132 ? -22.118 -2.186 26.751 1.00 98.00 132 ALA A CA 1
ATOM 936 C C . ALA A 1 132 ? -23.645 -1.977 26.783 1.00 98.00 132 ALA A C 1
ATOM 938 O O . ALA A 1 132 ? -24.253 -1.920 27.851 1.00 98.00 132 ALA A O 1
ATOM 939 N N . ALA A 1 133 ? -24.291 -1.912 25.613 1.00 98.19 133 ALA A N 1
ATOM 940 C CA . ALA A 1 133 ? -25.747 -1.820 25.524 1.00 98.19 133 ALA A CA 1
ATOM 941 C C . ALA A 1 133 ? -26.453 -3.072 26.078 1.00 98.19 133 ALA A C 1
ATOM 943 O O . ALA A 1 133 ? -27.485 -2.954 26.737 1.00 98.19 133 ALA A O 1
ATOM 944 N N . ALA A 1 134 ? -25.905 -4.268 25.844 1.00 98.12 134 ALA A N 1
ATOM 945 C CA . ALA A 1 134 ? -26.451 -5.510 26.387 1.00 98.12 134 ALA A CA 1
ATOM 946 C C . ALA A 1 134 ? -26.305 -5.585 27.918 1.00 98.12 134 ALA A C 1
ATOM 948 O O . ALA A 1 134 ? -27.258 -5.963 28.598 1.00 98.12 134 ALA A O 1
ATOM 949 N N . GLU A 1 135 ? -25.159 -5.168 28.462 1.00 98.31 135 GLU A N 1
ATOM 950 C CA . GLU A 1 135 ? -24.927 -5.092 29.912 1.00 98.31 135 GLU A CA 1
ATOM 951 C C . GLU A 1 135 ? -25.886 -4.103 30.594 1.00 98.31 135 GLU A C 1
ATOM 953 O O . GLU A 1 135 ? -26.436 -4.401 31.658 1.00 98.31 135 GLU A O 1
ATOM 958 N N . ALA A 1 136 ? -26.156 -2.957 29.960 1.00 98.00 136 ALA A N 1
ATOM 959 C CA . ALA A 1 136 ? -27.135 -1.989 30.452 1.00 98.00 136 ALA A CA 1
ATOM 960 C C . ALA A 1 136 ? -28.558 -2.577 30.498 1.00 98.00 136 ALA A C 1
ATOM 962 O O . ALA A 1 136 ? -29.247 -2.451 31.510 1.00 98.00 136 ALA A O 1
ATOM 963 N N . LEU A 1 137 ? -28.978 -3.293 29.448 1.00 98.38 137 LEU A N 1
ATOM 964 C CA . LEU A 1 137 ? -30.279 -3.971 29.426 1.00 98.38 137 LEU A CA 1
ATOM 965 C C . LEU A 1 137 ? -30.383 -5.070 30.493 1.00 98.38 137 LEU A C 1
ATOM 967 O O . LEU A 1 137 ? -31.446 -5.257 31.088 1.00 98.38 137 LEU A O 1
ATOM 971 N N . GLU A 1 138 ? -29.295 -5.793 30.767 1.00 98.44 138 GLU A N 1
ATOM 972 C CA . GLU A 1 138 ? -29.268 -6.778 31.849 1.00 98.44 138 GLU A CA 1
ATOM 973 C C . GLU A 1 138 ? -29.453 -6.112 33.224 1.00 98.44 138 GLU A C 1
ATOM 975 O O . GLU A 1 138 ? -30.199 -6.621 34.069 1.00 98.44 138 GLU A O 1
ATOM 980 N N . ALA A 1 139 ? -28.815 -4.961 33.451 1.00 98.38 139 ALA A N 1
ATOM 981 C CA . ALA A 1 139 ? -28.996 -4.180 34.672 1.00 98.38 139 ALA A CA 1
ATOM 982 C C . ALA A 1 139 ? -30.447 -3.688 34.825 1.00 98.38 139 ALA A C 1
ATOM 984 O O . ALA A 1 139 ? -31.039 -3.854 35.897 1.00 98.38 139 ALA A O 1
ATOM 985 N N . ASP A 1 140 ? -31.057 -3.183 33.752 1.00 98.12 140 ASP A N 1
ATOM 986 C CA . ASP A 1 140 ? -32.457 -2.746 33.750 1.00 98.12 140 ASP A CA 1
ATOM 987 C C . ASP A 1 140 ? -33.423 -3.896 34.071 1.00 98.12 140 ASP A C 1
ATOM 989 O O . ASP A 1 140 ? -34.345 -3.738 34.879 1.00 98.12 140 ASP A O 1
ATOM 993 N N . LEU A 1 141 ? -33.189 -5.090 33.513 1.00 98.38 141 LEU A N 1
ATOM 994 C CA . LEU A 1 141 ? -33.980 -6.284 33.831 1.00 98.38 141 LEU A CA 1
ATOM 995 C C . LEU A 1 141 ? -33.864 -6.682 35.310 1.00 98.38 141 LEU A C 1
ATOM 997 O O . LEU A 1 141 ? -34.867 -7.064 35.923 1.00 98.38 141 LEU A O 1
ATOM 1001 N N . LYS A 1 142 ? -32.672 -6.566 35.912 1.00 98.38 142 LYS A N 1
ATOM 1002 C CA . LYS A 1 142 ? -32.473 -6.805 37.353 1.00 98.38 142 LYS A CA 1
ATOM 1003 C C . LYS A 1 142 ? -33.244 -5.790 38.197 1.00 98.38 142 LYS A C 1
ATOM 1005 O O . LYS A 1 142 ? -33.930 -6.190 39.137 1.00 98.38 142 LYS A O 1
ATOM 1010 N N . ILE A 1 143 ? -33.195 -4.505 37.837 1.00 98.12 143 ILE A N 1
ATOM 1011 C CA . ILE A 1 143 ? -33.952 -3.445 38.522 1.00 98.12 143 ILE A CA 1
ATOM 1012 C C . ILE A 1 143 ? -35.457 -3.716 38.436 1.00 98.12 143 ILE A C 1
ATOM 1014 O O . ILE A 1 143 ? -36.158 -3.617 39.443 1.00 98.12 143 ILE A O 1
ATOM 1018 N N . LEU A 1 144 ? -35.963 -4.098 37.261 1.00 98.12 144 LEU A N 1
ATOM 1019 C CA . LEU A 1 144 ? -37.378 -4.415 37.068 1.00 98.12 144 LEU A CA 1
ATOM 1020 C C . LEU A 1 144 ? -37.821 -5.605 37.933 1.00 98.12 144 LEU A C 1
ATOM 1022 O O . LEU A 1 144 ? -38.916 -5.588 38.495 1.00 98.12 144 LEU A O 1
ATOM 1026 N N . LYS A 1 145 ? -36.969 -6.628 38.066 1.00 98.00 145 LYS A N 1
ATOM 1027 C CA . LYS A 1 145 ? -37.239 -7.782 38.931 1.00 98.00 145 LYS A CA 1
ATOM 1028 C C . LYS A 1 145 ? -37.315 -7.379 40.406 1.00 98.00 145 LYS A C 1
ATOM 1030 O O . LYS A 1 145 ? -38.269 -7.765 41.073 1.00 98.00 145 LYS A O 1
ATOM 1035 N N . LEU A 1 146 ? -36.370 -6.564 40.879 1.00 97.38 146 LEU A N 1
ATOM 1036 C CA . LEU A 1 146 ? -36.368 -6.056 42.256 1.00 97.38 146 LEU A CA 1
ATOM 1037 C C . LEU A 1 146 ? -37.595 -5.188 42.554 1.00 97.38 146 LEU A C 1
ATOM 1039 O O . LEU A 1 146 ? -38.192 -5.329 43.614 1.00 97.38 146 LEU A O 1
ATOM 1043 N N . ARG A 1 147 ? -38.014 -4.328 41.616 1.00 96.81 147 ARG A N 1
ATOM 1044 C CA . ARG A 1 147 ? -39.235 -3.517 41.777 1.00 96.81 147 ARG A CA 1
ATOM 1045 C C . ARG A 1 147 ? -40.478 -4.385 41.956 1.00 96.81 147 ARG A C 1
ATOM 1047 O O . ARG A 1 147 ? -41.223 -4.162 42.898 1.00 96.81 147 ARG A O 1
ATOM 1054 N N . LYS A 1 148 ? -40.645 -5.418 41.122 1.00 96.75 148 LYS A N 1
ATOM 1055 C CA . LYS A 1 148 ? -41.762 -6.368 41.263 1.00 96.75 148 LYS A CA 1
ATOM 1056 C C . LYS A 1 148 ? -41.757 -7.078 42.615 1.00 96.75 148 LYS A C 1
ATOM 1058 O O . LYS A 1 148 ? -42.817 -7.315 43.177 1.00 96.75 148 LYS A O 1
ATOM 1063 N N . GLU A 1 149 ? -40.582 -7.441 43.120 1.00 94.81 149 GLU A N 1
ATOM 1064 C CA . GLU A 1 149 ? -40.456 -8.079 44.431 1.00 94.81 149 GLU A CA 1
ATOM 1065 C C . GLU A 1 149 ? -40.851 -7.117 45.561 1.00 94.81 149 GLU A C 1
ATOM 1067 O O . GLU A 1 149 ? -41.624 -7.498 46.436 1.00 94.81 149 GLU A O 1
ATOM 1072 N N . ILE A 1 150 ? -40.410 -5.855 45.497 1.00 94.38 150 ILE A N 1
ATOM 1073 C CA . ILE A 1 150 ? -40.807 -4.807 46.450 1.00 94.38 150 ILE A CA 1
ATOM 1074 C C . ILE A 1 150 ? -42.326 -4.594 46.432 1.00 94.38 150 ILE A C 1
ATOM 1076 O O . ILE A 1 150 ? -42.926 -4.588 47.504 1.00 94.38 150 ILE A O 1
ATOM 1080 N N . ASP A 1 151 ? -42.940 -4.486 45.248 1.00 93.38 151 ASP A N 1
ATOM 1081 C CA . ASP A 1 151 ? -44.387 -4.269 45.103 1.00 93.38 151 ASP A CA 1
ATOM 1082 C C . ASP A 1 151 ? -45.198 -5.376 45.813 1.00 93.38 151 ASP A C 1
ATOM 1084 O O . ASP A 1 151 ? -46.104 -5.084 46.599 1.00 93.38 151 ASP A O 1
ATOM 1088 N N . VAL A 1 152 ? -44.800 -6.644 45.635 1.00 91.50 152 VAL A N 1
ATOM 1089 C CA . VAL A 1 152 ? -45.406 -7.806 46.316 1.00 91.50 152 VAL A CA 1
ATOM 1090 C C . VAL A 1 152 ? -45.263 -7.729 47.842 1.00 91.50 152 VAL A C 1
ATOM 1092 O O . VAL A 1 152 ? -46.190 -8.088 48.574 1.00 91.50 152 VAL A O 1
ATOM 1095 N N . PHE A 1 153 ? -44.119 -7.263 48.354 1.00 85.19 153 PHE A N 1
ATOM 1096 C CA . PHE A 1 153 ? -43.929 -7.079 49.798 1.00 85.19 153 PHE A CA 1
ATOM 1097 C C . PHE A 1 153 ? -44.820 -5.963 50.357 1.00 85.19 153 PHE A C 1
ATOM 1099 O O . PHE A 1 153 ? -45.388 -6.122 51.439 1.00 85.19 153 PHE A O 1
ATOM 1106 N N . THR A 1 154 ? -44.980 -4.856 49.628 1.00 84.19 154 THR A N 1
ATOM 1107 C CA . THR A 1 154 ? -45.843 -3.742 50.047 1.00 84.19 154 THR A CA 1
ATOM 1108 C C . THR A 1 154 ? -47.327 -4.105 50.084 1.00 84.19 154 THR A C 1
ATOM 1110 O O . THR A 1 154 ? -48.000 -3.741 51.049 1.00 84.19 154 THR A O 1
ATOM 1113 N N . GLU A 1 155 ? -47.840 -4.865 49.111 1.00 76.81 155 GLU A N 1
ATOM 1114 C CA . GLU A 1 155 ? -49.247 -5.304 49.102 1.00 76.81 155 GLU A CA 1
ATOM 1115 C C . GLU A 1 155 ? -49.579 -6.230 50.287 1.00 76.81 155 GLU A C 1
ATOM 1117 O O . GLU A 1 155 ? -50.629 -6.090 50.915 1.00 76.81 155 GLU A O 1
ATOM 1122 N N . ASN A 1 156 ? -48.659 -7.124 50.664 1.00 71.94 156 ASN A N 1
ATOM 1123 C CA . ASN A 1 156 ? -48.848 -8.013 51.815 1.00 71.94 156 ASN A CA 1
ATOM 1124 C C . ASN A 1 156 ? -48.700 -7.300 53.175 1.00 71.94 156 ASN A C 1
ATOM 1126 O O . ASN A 1 156 ? -49.284 -7.745 54.164 1.00 71.94 156 ASN A O 1
ATOM 1130 N N . GLY A 1 157 ? -47.947 -6.196 53.248 1.00 65.12 157 GLY A N 1
ATOM 1131 C CA . GLY A 1 157 ? -47.760 -5.418 54.479 1.00 65.12 157 GLY A CA 1
ATOM 1132 C C . GLY A 1 157 ? -48.993 -4.606 54.891 1.00 65.12 157 GLY A C 1
ATOM 1133 O O . GLY A 1 157 ? -49.333 -4.553 56.073 1.00 65.12 157 GLY A O 1
ATOM 1134 N N . GLN A 1 158 ? -49.723 -4.033 53.927 1.00 57.25 158 GLN A N 1
ATOM 1135 C CA . GLN A 1 158 ? -50.901 -3.202 54.220 1.00 57.25 158 GLN A CA 1
ATOM 1136 C C . GLN A 1 158 ? -52.089 -3.992 54.791 1.00 57.25 158 GLN A C 1
ATOM 1138 O O . GLN A 1 158 ? -52.909 -3.421 55.509 1.00 57.25 158 GLN A O 1
ATOM 1143 N N . ALA A 1 159 ? -52.168 -5.303 54.541 1.00 56.72 159 ALA A N 1
ATOM 1144 C CA . ALA A 1 159 ? -53.218 -6.153 55.101 1.00 56.72 159 ALA A CA 1
ATOM 1145 C C . ALA A 1 159 ? -53.070 -6.398 56.617 1.00 56.72 159 ALA A C 1
ATOM 1147 O O . ALA A 1 159 ? -54.052 -6.748 57.267 1.00 56.72 159 ALA A O 1
ATOM 1148 N N . ASN A 1 160 ? -51.874 -6.207 57.193 1.00 54.44 160 ASN A N 1
ATOM 1149 C CA . ASN A 1 160 ? -51.607 -6.529 58.600 1.00 54.44 160 ASN A CA 1
ATOM 1150 C C . ASN A 1 160 ? -51.576 -5.298 59.530 1.00 54.44 160 ASN A C 1
ATOM 1152 O O . ASN A 1 160 ? -51.619 -5.451 60.746 1.00 54.44 160 ASN A O 1
ATOM 1156 N N . GLU A 1 161 ? -51.531 -4.075 58.988 1.00 53.25 161 GLU A N 1
ATOM 1157 C CA . GLU A 1 161 ? -51.408 -2.837 59.785 1.00 53.25 161 GLU A CA 1
ATOM 1158 C C . GLU A 1 161 ? -52.753 -2.113 60.021 1.00 53.25 161 GLU A C 1
ATOM 1160 O O . GLU A 1 161 ? -52.857 -1.247 60.887 1.00 53.25 161 GLU A O 1
ATOM 1165 N N . GLN A 1 162 ? -53.832 -2.507 59.332 1.00 51.66 162 GLN A N 1
ATOM 1166 C CA . GLN A 1 162 ? -55.183 -1.965 59.573 1.00 51.66 162 GLN A CA 1
ATOM 1167 C C . GLN A 1 162 ? -55.889 -2.529 60.821 1.00 51.66 162 GLN A C 1
ATOM 1169 O O . GLN A 1 162 ? -57.002 -2.104 61.122 1.00 51.66 162 GLN A O 1
ATOM 1174 N N . ALA A 1 163 ? -55.266 -3.440 61.574 1.00 54.06 163 ALA A N 1
ATOM 1175 C CA . ALA A 1 163 ? -55.876 -4.011 62.778 1.00 54.06 163 ALA A CA 1
ATOM 1176 C C . ALA A 1 163 ? -55.599 -3.225 64.079 1.00 54.06 163 ALA A C 1
ATOM 1178 O O . ALA A 1 163 ? -56.304 -3.460 65.056 1.00 54.06 163 ALA A O 1
ATOM 1179 N N . ASP A 1 164 ? -54.632 -2.293 64.116 1.00 53.78 164 ASP A N 1
ATOM 1180 C CA . ASP A 1 164 ? -54.126 -1.742 65.395 1.00 53.78 164 ASP A CA 1
ATOM 1181 C C . ASP A 1 164 ? -54.147 -0.201 65.533 1.00 53.78 164 ASP A C 1
ATOM 1183 O O . ASP A 1 164 ? -53.655 0.347 66.519 1.00 53.78 164 ASP A O 1
ATOM 1187 N N . VAL A 1 165 ? -54.753 0.541 64.593 1.00 51.25 165 VAL A N 1
ATOM 1188 C CA . VAL A 1 165 ? -54.742 2.028 64.593 1.00 51.25 165 VAL A CA 1
ATOM 1189 C C . VAL A 1 165 ? -56.127 2.648 64.854 1.00 51.25 165 VAL A C 1
ATOM 1191 O O . VAL A 1 165 ? -56.498 3.648 64.247 1.00 51.25 165 VAL A O 1
ATOM 1194 N N . GLU A 1 166 ? -56.907 2.100 65.797 1.00 54.94 166 GLU A N 1
ATOM 1195 C CA . GLU A 1 166 ? -58.120 2.774 66.323 1.00 54.94 166 GLU A CA 1
ATOM 1196 C C . GLU A 1 166 ? -57.996 3.256 67.782 1.00 54.94 166 GLU A C 1
ATOM 1198 O O . GLU A 1 166 ? -58.984 3.609 68.425 1.00 54.94 166 GLU A O 1
ATOM 1203 N N . LYS A 1 167 ? -56.785 3.346 68.341 1.00 54.50 167 LYS A N 1
ATOM 1204 C CA . LYS A 1 167 ? -56.566 4.036 69.622 1.00 54.50 167 LYS A CA 1
ATOM 1205 C C . LYS A 1 167 ? -55.232 4.763 69.615 1.00 54.50 167 LYS A C 1
ATOM 1207 O O . LYS A 1 167 ? -54.198 4.123 69.693 1.00 54.50 167 LYS A O 1
ATOM 1212 N N . VAL A 1 168 ? -55.291 6.095 69.570 1.00 51.72 168 VAL A N 1
ATOM 1213 C CA . VAL A 1 168 ? -54.443 7.076 70.289 1.00 51.72 168 VAL A CA 1
ATOM 1214 C C . VAL A 1 168 ? -54.484 8.391 69.501 1.00 51.72 168 VAL A C 1
ATOM 1216 O O . VAL A 1 168 ? -53.687 8.673 68.612 1.00 51.72 168 VAL A O 1
ATOM 1219 N N . VAL A 1 169 ? -55.484 9.205 69.838 1.00 53.19 169 VAL A N 1
ATOM 1220 C CA . VAL A 1 169 ? -55.514 10.642 69.562 1.00 53.19 169 VAL A CA 1
ATOM 1221 C C . VAL A 1 169 ? -54.854 11.329 70.753 1.00 53.19 169 VAL A C 1
ATOM 1223 O O . VAL A 1 169 ? -55.454 11.380 71.820 1.00 53.19 169 VAL A O 1
ATOM 1226 N N . GLU A 1 170 ? -53.663 11.903 70.575 1.00 43.78 170 GLU A N 1
ATOM 1227 C CA . GLU A 1 170 ? -53.210 13.020 71.412 1.00 43.78 170 GLU A CA 1
ATOM 1228 C C . GLU A 1 170 ? -52.193 13.916 70.676 1.00 43.78 170 GLU A C 1
ATOM 1230 O O . GLU A 1 170 ? -51.208 13.465 70.097 1.00 43.78 170 GLU A O 1
ATOM 1235 N N . LYS A 1 171 ? -52.493 15.221 70.657 1.00 46.34 171 LYS A N 1
ATOM 1236 C CA . LYS A 1 171 ? -51.704 16.334 70.085 1.00 46.34 171 LYS A CA 1
ATOM 1237 C C . LYS A 1 171 ? -50.592 16.783 71.080 1.00 46.34 1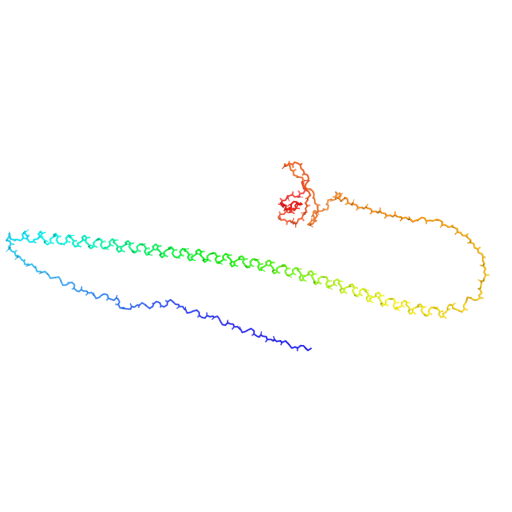71 LYS A C 1
ATOM 1239 O O . LYS A 1 171 ? -50.608 16.354 72.224 1.00 46.34 171 LYS A O 1
ATOM 1244 N N . PRO A 1 172 ? -49.828 17.870 70.822 1.00 65.00 172 PRO A N 1
ATOM 1245 C CA . PRO A 1 172 ? -48.842 18.123 69.761 1.00 65.00 172 PRO A CA 1
ATOM 1246 C C . PRO A 1 172 ? -47.505 18.666 70.351 1.00 65.00 172 PRO A C 1
ATOM 1248 O O . PRO A 1 172 ? -47.492 19.229 71.447 1.00 65.00 172 PRO A O 1
ATOM 1251 N N . LYS A 1 173 ? -46.377 18.680 69.613 1.00 46.84 173 LYS A N 1
ATOM 1252 C CA . LYS A 1 173 ? -45.310 19.666 69.922 1.00 46.84 173 LYS A CA 1
ATOM 1253 C C . LYS A 1 173 ? -44.426 20.052 68.736 1.00 46.84 173 LYS A C 1
ATOM 1255 O O . LYS A 1 173 ? -43.653 19.262 68.210 1.00 46.84 173 LYS A O 1
ATOM 1260 N N . LYS A 1 174 ? -44.528 21.338 68.384 1.00 50.84 174 LYS A N 1
ATOM 1261 C CA . LYS A 1 174 ? -43.646 22.093 67.487 1.00 50.84 174 LYS A CA 1
ATOM 1262 C C . LYS A 1 174 ? -42.177 21.930 67.888 1.00 50.84 174 LYS A C 1
ATOM 1264 O O . LYS A 1 174 ? -41.815 22.276 69.012 1.00 50.84 174 LYS A O 1
ATOM 1269 N N . ARG A 1 175 ? -41.318 21.581 66.930 1.00 44.34 175 ARG A N 1
ATOM 1270 C CA . ARG A 1 175 ? -39.919 22.020 66.915 1.00 44.34 175 ARG A CA 1
ATOM 1271 C C . ARG A 1 175 ? -39.527 22.424 65.500 1.00 44.34 175 ARG A C 1
ATOM 1273 O O . ARG A 1 175 ? -39.506 21.609 64.589 1.00 44.34 175 ARG A O 1
ATOM 1280 N N . ALA A 1 176 ? -39.245 23.713 65.363 1.00 51.59 176 ALA A N 1
ATOM 1281 C CA . ALA A 1 176 ? -38.531 24.285 64.241 1.00 51.59 176 ALA A CA 1
ATOM 1282 C C . ALA A 1 176 ? -37.094 23.747 64.221 1.00 51.59 176 ALA A C 1
ATOM 1284 O O . ALA A 1 176 ? -36.448 23.688 65.270 1.00 51.59 176 ALA A O 1
ATOM 1285 N N . ARG A 1 177 ? -36.582 23.407 63.037 1.00 47.78 177 ARG A N 1
ATOM 1286 C CA . ARG A 1 177 ? -35.143 23.396 62.776 1.00 47.78 177 ARG A CA 1
ATOM 1287 C C . ARG A 1 177 ? -34.878 23.758 61.321 1.00 47.78 177 ARG A C 1
ATOM 1289 O O . ARG A 1 177 ? -35.045 22.960 60.409 1.00 47.78 177 ARG A O 1
ATOM 1296 N N . THR A 1 178 ? -34.510 25.019 61.182 1.00 50.41 178 THR A N 1
ATOM 1297 C CA . THR A 1 178 ? -33.757 25.644 60.104 1.00 50.41 178 THR A CA 1
ATOM 1298 C C . THR A 1 178 ? -32.480 24.845 59.820 1.00 50.41 178 THR A C 1
ATOM 1300 O O . THR A 1 178 ? -31.757 24.507 60.758 1.00 50.41 178 THR A O 1
ATOM 1303 N N . GLY A 1 179 ? -32.207 24.559 58.549 1.00 41.44 179 GLY A N 1
ATOM 1304 C CA . GLY A 1 179 ? -30.954 23.981 58.064 1.00 41.44 179 GLY A CA 1
ATOM 1305 C C . GLY A 1 179 ? -30.880 24.146 56.547 1.00 41.44 179 GLY A C 1
ATOM 1306 O O . GLY A 1 179 ? -31.752 23.662 55.834 1.00 41.44 179 GLY A O 1
ATOM 1307 N N . GLU A 1 180 ? -29.902 24.925 56.104 1.00 54.62 180 GLU A N 1
ATOM 1308 C CA . GLU A 1 180 ? -29.709 25.484 54.762 1.00 54.62 180 GLU A CA 1
ATOM 1309 C C . GLU A 1 180 ? -29.351 24.455 53.666 1.00 54.62 180 GLU A C 1
ATOM 1311 O O . GLU A 1 180 ? -28.834 23.378 53.971 1.00 54.62 180 GLU A O 1
ATOM 1316 N N . PRO A 1 181 ? -29.555 24.797 52.376 1.00 53.50 181 PRO A N 1
ATOM 1317 C CA . PRO A 1 181 ? -29.070 24.016 51.244 1.00 53.50 181 PRO A CA 1
ATOM 1318 C C . PRO A 1 181 ? -27.587 24.320 50.971 1.00 53.50 181 PRO A C 1
ATOM 1320 O O . PRO A 1 181 ? -27.224 25.393 50.490 1.00 53.50 181 PRO A O 1
ATOM 1323 N N . GLY A 1 182 ? -26.718 23.353 51.263 1.00 43.09 182 GLY A N 1
ATOM 1324 C CA . GLY A 1 182 ? -25.304 23.401 50.900 1.00 43.09 182 GLY A CA 1
ATOM 1325 C C . GLY A 1 182 ? -25.090 23.123 49.412 1.00 43.09 182 GLY A C 1
ATOM 1326 O O . GLY A 1 182 ? -24.933 21.974 49.006 1.00 43.09 182 GLY A O 1
ATOM 1327 N N . THR A 1 183 ? -25.054 24.186 48.612 1.00 52.22 183 THR A N 1
ATOM 1328 C CA . THR A 1 183 ? -24.490 24.218 47.256 1.00 52.22 183 THR A CA 1
ATOM 1329 C C . THR A 1 183 ? -22.974 24.020 47.331 1.00 52.22 183 THR A C 1
ATOM 1331 O O . THR A 1 183 ? -22.239 24.935 47.692 1.00 52.22 183 THR A O 1
ATOM 1334 N N . GLY A 1 184 ? -22.499 22.822 46.989 1.00 39.94 184 GLY A N 1
ATOM 1335 C CA . GLY A 1 184 ? -21.078 22.497 46.862 1.00 39.94 184 GLY A CA 1
ATOM 1336 C C . GLY A 1 184 ? -20.661 22.380 45.400 1.00 39.94 184 GLY A C 1
ATOM 1337 O O . GLY A 1 184 ? -20.559 21.277 44.874 1.00 39.94 184 GLY A O 1
ATOM 1338 N N . ALA A 1 185 ? -20.420 23.518 44.747 1.00 49.59 185 ALA A N 1
ATOM 1339 C CA . ALA A 1 185 ? -19.671 23.581 43.497 1.00 49.59 185 ALA A CA 1
ATOM 1340 C C . ALA A 1 185 ? -18.182 23.362 43.814 1.00 49.59 185 ALA A C 1
ATOM 1342 O O . ALA A 1 185 ? -17.494 24.267 44.279 1.00 49.59 185 ALA A O 1
ATOM 1343 N N . GLY A 1 186 ? -17.707 22.133 43.618 1.00 37.31 186 GLY A N 1
ATOM 1344 C CA . GLY A 1 186 ? -16.310 21.748 43.792 1.00 37.31 186 GLY A CA 1
ATOM 1345 C C . GLY A 1 186 ? -15.620 21.560 42.449 1.00 37.31 186 GLY A C 1
ATOM 1346 O O . GLY A 1 186 ? -15.496 20.436 41.972 1.00 37.31 186 GLY A O 1
ATOM 1347 N N . SER A 1 187 ? -15.155 22.659 41.857 1.00 51.97 187 SER A N 1
ATOM 1348 C CA . SER A 1 187 ? -14.080 22.634 40.868 1.00 51.97 187 SER A CA 1
ATOM 1349 C C . SER A 1 187 ? -12.828 22.057 41.524 1.00 51.97 187 SER A C 1
ATOM 1351 O O . SER A 1 187 ? -12.296 22.637 42.468 1.00 51.97 187 SER A O 1
ATOM 1353 N N . VAL A 1 188 ? -12.332 20.936 41.012 1.00 42.50 188 VAL A N 1
ATOM 1354 C CA . VAL A 1 188 ? -10.975 20.459 41.294 1.00 42.50 188 VAL A CA 1
ATOM 1355 C C . VAL A 1 188 ? -10.285 20.184 39.970 1.00 42.50 188 VAL A C 1
ATOM 1357 O O . VAL A 1 188 ? -10.212 19.059 39.486 1.00 42.50 188 VAL A O 1
ATOM 1360 N N . SER A 1 189 ? -9.750 21.259 39.396 1.00 47.94 189 SER A N 1
ATOM 1361 C CA . SER A 1 189 ? -8.559 21.203 38.557 1.00 47.94 189 SER A CA 1
ATOM 1362 C C . SER A 1 189 ? -7.426 20.680 39.436 1.00 47.94 189 SER A C 1
ATOM 1364 O O . SER A 1 189 ? -6.764 21.440 40.144 1.00 47.94 189 SER A O 1
ATOM 1366 N N . LYS A 1 190 ? -7.248 19.359 39.474 1.00 41.28 190 LYS A N 1
ATOM 1367 C CA . LYS A 1 190 ? -6.111 18.760 40.163 1.00 41.28 190 LYS A CA 1
ATOM 1368 C C . LYS A 1 190 ? -4.911 18.859 39.231 1.00 41.28 190 LYS A C 1
ATOM 1370 O O . LYS A 1 190 ? -4.694 17.996 38.390 1.00 41.28 190 LYS A O 1
ATOM 1375 N N . ALA A 1 191 ? -4.160 19.946 39.392 1.00 46.22 191 ALA A N 1
ATOM 1376 C CA . ALA A 1 191 ? -2.753 19.985 39.041 1.00 46.22 191 ALA A CA 1
ATOM 1377 C C . ALA A 1 191 ? -2.078 18.786 39.723 1.00 46.22 191 ALA A C 1
ATOM 1379 O O . ALA A 1 191 ? -1.968 18.725 40.949 1.00 46.22 191 ALA A O 1
ATOM 1380 N N . VAL A 1 192 ? -1.720 17.784 38.924 1.00 43.44 192 VAL A N 1
ATOM 1381 C CA . VAL A 1 192 ? -0.939 16.633 39.369 1.00 43.44 192 VAL A CA 1
ATOM 1382 C C . VAL A 1 192 ? 0.521 17.063 39.352 1.00 43.44 192 VAL A C 1
ATOM 1384 O O . VAL A 1 192 ? 1.263 16.798 38.418 1.00 43.44 192 VAL A O 1
ATOM 1387 N N . THR A 1 193 ? 0.939 17.750 40.409 1.00 48.41 193 THR A N 1
ATOM 1388 C CA . THR A 1 193 ? 2.348 17.842 40.796 1.00 48.41 193 THR A CA 1
ATOM 1389 C C . THR A 1 193 ? 2.683 16.612 41.641 1.00 48.41 193 THR A C 1
ATOM 1391 O O . THR A 1 193 ? 2.900 16.700 42.847 1.00 48.41 193 THR A O 1
ATOM 1394 N N . ASN A 1 194 ? 2.703 15.429 41.019 1.00 41.19 194 ASN A N 1
ATOM 1395 C CA . ASN A 1 194 ? 3.257 14.242 41.667 1.00 41.19 194 ASN A CA 1
ATOM 1396 C C . ASN A 1 194 ? 4.777 14.232 41.475 1.00 41.19 194 ASN A C 1
ATOM 1398 O O . ASN A 1 194 ? 5.314 13.608 40.566 1.00 41.19 194 ASN A O 1
ATOM 1402 N N . LYS A 1 195 ? 5.476 14.907 42.396 1.00 46.62 195 LYS A N 1
ATOM 1403 C CA . LYS A 1 195 ? 6.808 14.480 42.842 1.00 46.62 195 LYS A CA 1
ATOM 1404 C C . LYS A 1 195 ? 6.631 13.225 43.702 1.00 46.62 195 LYS A C 1
ATOM 1406 O O . LYS A 1 195 ? 6.669 13.285 44.927 1.00 46.62 195 LYS A O 1
ATOM 1411 N N . SER A 1 196 ? 6.415 12.090 43.058 1.00 44.16 196 SER A N 1
ATOM 1412 C CA . SER A 1 196 ? 6.619 10.775 43.658 1.00 44.16 196 SER A CA 1
ATOM 1413 C C . SER A 1 196 ? 7.429 9.958 42.667 1.00 44.16 196 SER A C 1
ATOM 1415 O O . SER A 1 196 ? 7.099 9.884 41.490 1.00 44.16 196 SER A O 1
ATOM 1417 N N . SER A 1 197 ? 8.533 9.398 43.147 1.00 49.44 197 SER A N 1
ATOM 1418 C CA . SER A 1 197 ? 9.518 8.583 42.430 1.00 49.44 197 SER A CA 1
ATOM 1419 C C . SER A 1 197 ? 8.968 7.225 41.963 1.00 49.44 197 SER A C 1
ATOM 1421 O O . SER A 1 197 ? 9.672 6.217 41.998 1.00 49.44 197 SER A O 1
ATOM 1423 N N . GLU A 1 198 ? 7.694 7.168 41.591 1.00 57.47 198 GLU A N 1
ATOM 1424 C CA . GLU A 1 198 ? 7.085 6.001 40.975 1.00 57.47 198 GLU A CA 1
ATOM 1425 C C . GLU A 1 198 ? 7.521 5.993 39.514 1.00 57.47 198 GLU A C 1
ATOM 1427 O O . GLU A 1 198 ? 7.366 6.987 38.807 1.00 57.47 198 GLU A O 1
ATOM 1432 N N . GLY A 1 199 ? 8.174 4.902 39.107 1.00 80.06 199 GLY A N 1
ATOM 1433 C CA . GLY A 1 199 ? 8.806 4.784 37.798 1.00 80.06 199 GLY A CA 1
ATOM 1434 C C . GLY A 1 199 ? 7.884 5.244 36.672 1.00 80.06 199 GLY A C 1
ATOM 1435 O O . GLY A 1 199 ? 6.697 4.925 36.675 1.00 80.06 199 GLY A O 1
ATOM 1436 N N . LEU A 1 200 ? 8.458 5.992 35.730 1.00 87.25 200 LEU A N 1
ATOM 1437 C CA . LEU A 1 200 ? 7.770 6.524 34.556 1.00 87.25 200 LEU A CA 1
ATOM 1438 C C . LEU A 1 200 ? 6.931 5.430 33.873 1.00 87.25 200 LEU A C 1
ATOM 1440 O O . LEU A 1 200 ? 7.408 4.307 33.688 1.00 87.25 200 LEU A O 1
ATOM 1444 N N . GLN A 1 201 ? 5.688 5.742 33.511 1.00 92.94 201 GLN A N 1
ATOM 1445 C CA . GLN A 1 201 ? 4.767 4.805 32.857 1.00 92.94 201 GLN A CA 1
ATOM 1446 C C . GLN A 1 201 ? 4.414 5.272 31.443 1.00 92.94 201 GLN A C 1
ATOM 1448 O O . GLN A 1 201 ? 4.313 6.467 31.175 1.00 92.94 201 GLN A O 1
ATOM 1453 N N . ILE A 1 202 ? 4.186 4.326 30.528 1.00 94.50 202 ILE A N 1
ATOM 1454 C CA . ILE A 1 202 ? 3.642 4.636 29.197 1.00 94.50 202 ILE A CA 1
ATOM 1455 C C . ILE A 1 202 ? 2.233 5.227 29.374 1.00 94.50 202 ILE A C 1
ATOM 1457 O O . ILE A 1 202 ? 1.423 4.690 30.127 1.00 94.50 202 ILE A O 1
ATOM 1461 N N . GLY A 1 203 ? 1.956 6.339 28.697 1.00 95.88 203 GLY A N 1
ATOM 1462 C CA . GLY A 1 203 ? 0.743 7.148 28.825 1.00 95.88 203 GLY A CA 1
ATOM 1463 C C . GLY A 1 203 ? 0.841 8.266 29.868 1.00 95.88 203 GLY A C 1
ATOM 1464 O O . GLY A 1 203 ? -0.075 9.081 29.976 1.00 95.88 203 GLY A O 1
ATOM 1465 N N . GLN A 1 204 ? 1.933 8.339 30.636 1.00 94.62 204 GLN A N 1
ATOM 1466 C CA . GLN A 1 204 ? 2.138 9.405 31.612 1.00 94.62 204 GLN A CA 1
ATOM 1467 C C . GLN A 1 204 ? 2.474 10.729 30.916 1.00 94.62 204 GLN A C 1
ATOM 1469 O O . GLN A 1 204 ? 3.328 10.783 30.029 1.00 94.62 204 GLN A O 1
ATOM 1474 N N . ARG A 1 205 ? 1.826 11.807 31.371 1.00 95.88 205 ARG A N 1
ATOM 1475 C CA . ARG A 1 205 ? 2.181 13.186 31.024 1.00 95.88 205 ARG A CA 1
ATOM 1476 C C . ARG A 1 205 ? 3.415 13.624 31.800 1.00 95.88 205 ARG A C 1
ATOM 1478 O O . ARG A 1 205 ? 3.455 13.479 33.023 1.00 95.88 205 ARG A O 1
ATOM 1485 N N . ILE A 1 206 ? 4.381 14.185 31.089 1.00 94.12 206 ILE A N 1
ATOM 1486 C CA . ILE A 1 206 ? 5.616 14.732 31.644 1.00 94.12 206 ILE A CA 1
ATOM 1487 C C . ILE A 1 206 ? 5.903 16.106 31.034 1.00 94.12 206 ILE A C 1
ATOM 1489 O O . ILE A 1 206 ? 5.356 16.460 29.992 1.00 94.12 206 ILE A O 1
ATOM 1493 N N . GLU A 1 207 ? 6.770 16.871 31.685 1.00 94.75 207 GLU A N 1
ATOM 1494 C CA . GLU A 1 207 ? 7.330 18.111 31.147 1.00 94.75 207 GLU A CA 1
ATOM 1495 C C . GLU A 1 207 ? 8.827 17.894 30.930 1.00 94.75 207 GLU A C 1
ATOM 1497 O O . GLU A 1 207 ? 9.533 17.468 31.847 1.00 94.75 207 GLU A O 1
ATOM 1502 N N . VAL A 1 208 ? 9.305 18.159 29.716 1.00 93.25 208 VAL A N 1
ATOM 1503 C CA . VAL A 1 208 ? 10.717 18.015 29.343 1.00 93.25 208 VAL A CA 1
ATOM 1504 C C . VAL A 1 208 ? 11.345 19.397 29.239 1.00 93.25 208 VAL A C 1
ATOM 1506 O O . VAL A 1 208 ? 10.798 20.266 28.563 1.00 93.25 208 VAL A O 1
ATOM 1509 N N . LEU A 1 209 ? 12.489 19.596 29.895 1.00 92.44 209 LEU A N 1
ATOM 1510 C CA . LEU A 1 209 ? 13.290 20.810 29.763 1.00 92.44 209 LEU A CA 1
ATOM 1511 C C . LEU A 1 209 ? 14.185 20.705 28.520 1.00 92.44 209 LEU A C 1
ATOM 1513 O O . LEU A 1 209 ? 15.059 19.844 28.477 1.00 92.44 209 LEU A O 1
ATOM 1517 N N . PHE A 1 210 ? 13.975 21.583 27.544 1.00 91.12 210 PHE A N 1
ATOM 1518 C CA . PHE A 1 210 ? 14.917 21.817 26.447 1.00 91.12 210 PHE A CA 1
ATOM 1519 C C . PHE A 1 210 ? 15.957 22.848 26.872 1.00 91.12 210 PHE A C 1
ATOM 1521 O O . PHE A 1 210 ? 15.638 23.727 27.668 1.00 91.12 210 PHE A O 1
ATOM 1528 N N . ASP A 1 211 ? 17.175 22.752 26.336 1.00 90.38 211 ASP A N 1
ATOM 1529 C CA . ASP A 1 211 ? 18.267 23.681 26.653 1.00 90.38 211 ASP A CA 1
ATOM 1530 C C . ASP A 1 211 ? 18.308 24.906 25.719 1.00 90.38 211 ASP A C 1
ATOM 1532 O O . ASP A 1 211 ? 18.736 25.979 26.149 1.00 90.38 211 ASP A O 1
ATOM 1536 N N . ASP A 1 212 ? 17.851 24.782 24.464 1.00 88.31 212 ASP A N 1
ATOM 1537 C CA . ASP A 1 212 ? 17.921 25.860 23.466 1.00 88.31 212 ASP A CA 1
ATOM 1538 C C . ASP A 1 212 ? 16.715 25.869 22.499 1.00 88.31 212 ASP A C 1
ATOM 1540 O O . ASP A 1 212 ? 16.666 25.062 21.567 1.00 88.31 212 ASP A O 1
ATOM 1544 N N . PRO A 1 213 ? 15.736 26.777 22.686 1.00 85.88 213 PRO A N 1
ATOM 1545 C CA . PRO A 1 213 ? 15.606 27.719 23.799 1.00 85.88 213 PRO A CA 1
ATOM 1546 C C . PRO A 1 213 ? 15.245 27.012 25.122 1.00 85.88 213 PRO A C 1
ATOM 1548 O O . PRO A 1 213 ? 14.503 26.027 25.102 1.00 85.88 213 PRO A O 1
ATOM 1551 N N . PRO A 1 214 ? 15.691 27.533 26.285 1.00 91.56 214 PRO A N 1
ATOM 1552 C CA . PRO A 1 214 ? 15.372 26.934 27.570 1.00 91.56 214 PRO A CA 1
ATOM 1553 C C . PRO A 1 214 ? 13.874 27.027 27.867 1.00 91.56 214 PRO A C 1
ATOM 1555 O O . PRO A 1 214 ? 13.334 28.121 28.055 1.00 91.56 214 PRO A O 1
ATOM 1558 N N . GLY A 1 215 ? 13.196 25.882 27.923 1.00 94.88 215 GLY A N 1
ATOM 1559 C CA . GLY A 1 215 ? 11.748 25.823 28.111 1.00 94.88 215 GLY A CA 1
ATOM 1560 C C . GLY A 1 215 ? 11.257 24.436 28.507 1.00 94.88 215 GLY A C 1
ATOM 1561 O O . GLY A 1 215 ? 11.852 23.432 28.128 1.00 94.88 215 GLY A O 1
ATOM 1562 N N . TYR A 1 216 ? 10.172 24.390 29.282 1.00 95.44 216 TYR A N 1
ATOM 1563 C CA . TYR A 1 216 ? 9.477 23.147 29.605 1.00 95.44 216 TYR A CA 1
ATOM 1564 C C . TYR A 1 216 ? 8.370 22.909 28.588 1.00 95.44 216 TYR A C 1
ATOM 1566 O O . TYR A 1 216 ? 7.471 23.740 28.446 1.00 95.44 216 TYR A O 1
ATOM 1574 N N . PHE A 1 217 ? 8.429 21.770 27.913 1.00 94.38 217 PHE A N 1
ATOM 1575 C CA . PHE A 1 217 ? 7.451 21.380 26.909 1.00 94.38 217 PHE A CA 1
ATOM 1576 C C . PHE A 1 217 ? 6.683 20.150 27.399 1.00 94.38 217 PHE A C 1
ATOM 1578 O O . PHE A 1 217 ? 7.306 19.162 27.809 1.00 94.38 217 PHE A O 1
ATOM 1585 N N . PRO A 1 218 ? 5.340 20.201 27.420 1.00 96.62 218 PRO A N 1
ATOM 1586 C CA . PRO A 1 218 ? 4.535 19.082 27.872 1.00 96.62 218 PRO A CA 1
ATOM 1587 C C . PRO A 1 218 ? 4.505 17.986 26.798 1.00 96.62 218 PRO A C 1
ATOM 1589 O O . PRO A 1 218 ? 4.297 18.255 25.617 1.00 96.62 218 PRO A O 1
ATOM 1592 N N . GLY A 1 219 ? 4.669 16.736 27.222 1.00 96.44 219 GLY A N 1
ATOM 1593 C CA . GLY A 1 219 ? 4.652 15.567 26.345 1.00 96.44 219 GLY A CA 1
ATOM 1594 C C . GLY A 1 219 ? 4.082 14.333 27.035 1.00 96.44 219 GLY A C 1
ATOM 1595 O O . GLY A 1 219 ? 3.895 14.305 28.255 1.00 96.44 219 GLY A O 1
ATOM 1596 N N . THR A 1 220 ? 3.771 13.308 26.249 1.00 97.25 220 THR A N 1
ATOM 1597 C CA . THR A 1 220 ? 3.239 12.024 26.719 1.00 97.25 220 THR A CA 1
ATOM 1598 C C . THR A 1 220 ? 4.221 10.911 26.392 1.00 97.25 220 THR A C 1
ATOM 1600 O O . THR A 1 220 ? 4.707 10.813 25.270 1.00 97.25 220 THR A O 1
ATOM 1603 N N . ILE A 1 221 ? 4.505 10.040 27.361 1.00 96.06 221 ILE A N 1
ATOM 1604 C CA . ILE A 1 221 ? 5.353 8.868 27.125 1.00 96.06 221 ILE A CA 1
ATOM 1605 C C . ILE A 1 221 ? 4.584 7.869 26.260 1.00 96.06 221 ILE A C 1
ATOM 1607 O O . ILE A 1 221 ? 3.614 7.272 26.721 1.00 96.06 221 ILE A O 1
ATOM 1611 N N . THR A 1 222 ? 5.020 7.642 25.029 1.00 97.06 222 THR A N 1
ATOM 1612 C CA . THR A 1 222 ? 4.368 6.709 24.096 1.00 97.06 222 THR A CA 1
ATOM 1613 C C . THR A 1 222 ? 5.001 5.322 24.118 1.00 97.06 222 THR A C 1
ATOM 1615 O O . THR A 1 222 ? 4.339 4.333 23.805 1.00 97.06 222 THR A O 1
ATOM 1618 N N . GLY A 1 223 ? 6.258 5.210 24.558 1.00 95.00 223 GLY A N 1
ATOM 1619 C CA . GLY A 1 223 ? 6.967 3.936 24.560 1.00 95.00 223 GLY A CA 1
ATOM 1620 C C . GLY A 1 223 ? 8.316 3.951 25.272 1.00 95.00 223 GLY A C 1
ATOM 1621 O O . GLY A 1 223 ? 8.760 4.958 25.823 1.00 95.00 223 GLY A O 1
ATOM 1622 N N . LYS A 1 224 ? 8.984 2.793 25.257 1.00 94.44 224 LYS A N 1
ATOM 1623 C CA . LYS A 1 224 ? 10.349 2.618 25.764 1.00 94.44 224 LYS A CA 1
AT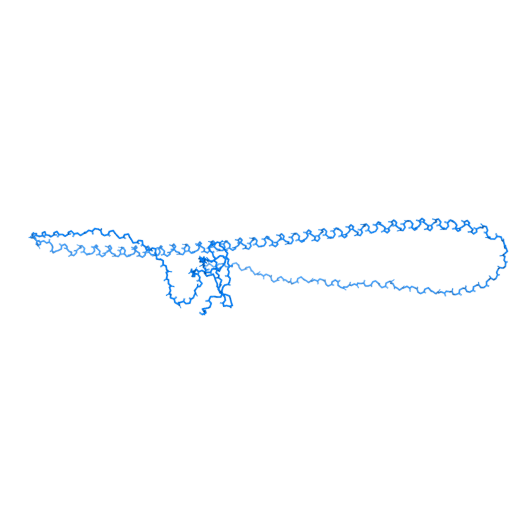OM 1624 C C . LYS A 1 224 ? 11.131 1.679 24.851 1.00 94.44 224 LYS A C 1
ATOM 1626 O O . LYS A 1 224 ? 10.721 0.539 24.643 1.00 94.44 224 LYS A O 1
ATOM 1631 N N . ASN A 1 225 ? 12.278 2.132 24.353 1.00 92.81 225 ASN A N 1
ATOM 1632 C CA . ASN A 1 225 ? 13.130 1.396 23.425 1.00 92.81 225 ASN A CA 1
ATOM 1633 C C . ASN A 1 225 ? 14.579 1.366 23.932 1.00 92.81 225 ASN A C 1
ATOM 1635 O O . ASN A 1 225 ? 15.205 2.404 24.117 1.00 92.81 225 ASN A O 1
ATOM 1639 N N . LYS A 1 226 ? 15.125 0.167 24.183 1.00 91.88 226 LYS A N 1
ATOM 1640 C CA . LYS A 1 226 ? 16.519 -0.046 24.640 1.00 91.88 226 LYS A CA 1
ATOM 1641 C C . LYS A 1 226 ? 16.960 0.830 25.830 1.00 91.88 226 LYS A C 1
ATOM 1643 O O . LYS A 1 226 ? 18.127 1.184 25.935 1.00 91.88 226 LYS A O 1
ATOM 1648 N N . GLY A 1 227 ? 16.036 1.169 26.731 1.00 87.56 227 GLY A N 1
ATOM 1649 C CA . GLY A 1 227 ? 16.317 2.005 27.906 1.00 87.56 227 GLY A CA 1
ATOM 1650 C C . GLY A 1 227 ? 15.982 3.486 27.731 1.00 87.56 227 GLY A C 1
ATOM 1651 O O . GLY A 1 227 ? 15.754 4.144 28.740 1.00 87.56 227 GLY A O 1
ATOM 1652 N N . ARG A 1 228 ? 15.831 3.971 26.494 1.00 93.00 228 ARG A N 1
ATOM 1653 C CA . ARG A 1 228 ? 15.341 5.323 26.198 1.00 93.00 228 ARG A CA 1
ATOM 1654 C C . ARG A 1 228 ? 13.819 5.362 26.167 1.00 93.00 228 ARG A C 1
ATOM 1656 O O . ARG A 1 228 ? 13.175 4.385 25.778 1.00 93.00 228 ARG A O 1
ATOM 1663 N N . TRP A 1 229 ? 13.251 6.480 26.584 1.00 94.56 229 TRP A N 1
ATOM 1664 C CA . TRP A 1 229 ? 11.817 6.735 26.580 1.00 94.56 229 TRP A CA 1
ATOM 1665 C C . TRP A 1 229 ? 11.434 7.503 25.323 1.00 94.56 229 TRP A C 1
ATOM 1667 O O . TRP A 1 229 ? 12.121 8.446 24.950 1.00 94.56 229 TRP A O 1
ATOM 1677 N N . GLN A 1 230 ? 10.351 7.083 24.675 1.00 96.81 230 GLN A N 1
ATOM 1678 C CA . GLN A 1 230 ? 9.762 7.786 23.538 1.00 96.81 230 GLN A CA 1
ATOM 1679 C C . GLN A 1 230 ? 8.693 8.737 24.057 1.00 96.81 230 GLN A C 1
ATOM 1681 O O . GLN A 1 230 ? 7.803 8.314 24.801 1.00 96.81 230 GLN A O 1
ATOM 1686 N N . ILE A 1 231 ? 8.810 10.009 23.695 1.00 96.19 231 ILE A N 1
ATOM 1687 C CA . ILE A 1 231 ? 7.935 11.085 24.157 1.00 96.19 231 ILE A CA 1
ATOM 1688 C C . ILE A 1 231 ? 7.354 11.759 22.925 1.00 96.19 231 ILE A C 1
ATOM 1690 O O . ILE A 1 231 ? 8.099 12.123 22.022 1.00 96.19 231 ILE A O 1
ATOM 1694 N N . GLU A 1 232 ? 6.034 11.894 22.894 1.00 97.56 232 GLU A N 1
ATOM 1695 C CA . GLU A 1 232 ? 5.300 12.664 21.889 1.00 97.56 232 GLU A CA 1
ATOM 1696 C C . GLU A 1 232 ? 4.852 13.983 22.523 1.00 97.56 232 GLU A C 1
ATOM 1698 O O . GLU A 1 232 ? 4.198 13.988 23.573 1.00 97.56 232 GLU A O 1
ATOM 1703 N N . TYR A 1 233 ? 5.254 15.095 21.921 1.00 96.94 233 TYR A N 1
ATOM 1704 C CA . TYR A 1 233 ? 4.921 16.447 22.353 1.00 96.94 233 TYR A CA 1
ATOM 1705 C C . TYR A 1 233 ? 3.554 16.877 21.803 1.00 96.94 233 TYR A C 1
ATOM 1707 O O . TYR A 1 233 ? 3.017 16.285 20.868 1.00 96.94 233 TYR A O 1
ATOM 1715 N N . ASP A 1 234 ? 2.959 17.919 22.391 1.00 95.31 234 ASP A N 1
ATOM 1716 C CA . ASP A 1 234 ? 1.629 18.409 21.983 1.00 95.31 234 ASP A CA 1
ATOM 1717 C C . ASP A 1 234 ? 1.581 19.045 20.585 1.00 95.31 234 ASP A C 1
ATOM 1719 O O . ASP A 1 234 ? 0.496 19.223 20.027 1.00 95.31 234 ASP A O 1
ATOM 1723 N N . ASP A 1 235 ? 2.733 19.394 20.017 1.00 94.69 235 ASP A N 1
ATOM 1724 C CA . ASP A 1 235 ? 2.873 19.852 18.632 1.00 94.69 235 ASP A CA 1
ATOM 1725 C C . ASP A 1 235 ? 2.920 18.696 17.614 1.00 94.69 235 ASP A C 1
ATOM 1727 O O . ASP A 1 235 ? 2.829 18.943 16.410 1.00 94.69 235 ASP A O 1
ATOM 1731 N N . GLY A 1 236 ? 2.969 17.445 18.089 1.00 95.25 236 GLY A N 1
ATOM 1732 C CA . GLY A 1 236 ? 3.022 16.233 17.275 1.00 95.25 236 GLY A CA 1
ATOM 1733 C C . GLY A 1 236 ? 4.437 15.750 16.950 1.00 95.25 236 GLY A C 1
ATOM 1734 O O . GLY A 1 236 ? 4.575 14.728 16.271 1.00 95.25 236 GLY A O 1
ATOM 1735 N N . ASP A 1 237 ? 5.477 16.437 17.428 1.00 95.88 237 ASP A N 1
ATOM 1736 C CA . ASP A 1 237 ? 6.851 15.957 17.307 1.00 95.88 237 ASP A CA 1
ATOM 1737 C C . ASP A 1 237 ? 7.133 14.852 18.338 1.00 95.88 237 ASP A C 1
ATOM 1739 O O . ASP A 1 237 ? 6.489 14.752 19.386 1.00 95.88 237 ASP A O 1
ATOM 1743 N N . TRP A 1 238 ? 8.106 13.985 18.046 1.00 94.88 238 TRP A N 1
ATOM 1744 C CA . TRP A 1 238 ? 8.500 12.900 18.945 1.00 94.88 238 TRP A CA 1
ATOM 1745 C C . TRP A 1 238 ? 10.018 12.797 19.093 1.00 94.88 238 TRP A C 1
ATOM 1747 O O . TRP A 1 238 ? 10.764 12.983 18.132 1.00 94.88 238 TRP A O 1
ATOM 1757 N N . GLU A 1 239 ? 10.476 12.450 20.297 1.00 94.94 239 GLU A N 1
ATOM 1758 C CA . GLU A 1 239 ? 11.900 12.316 20.624 1.00 94.94 239 GLU A CA 1
ATOM 1759 C C . GLU A 1 239 ? 12.177 11.107 21.539 1.00 94.94 239 GLU A C 1
ATOM 1761 O O . GLU A 1 239 ? 11.321 10.667 22.312 1.00 94.94 239 GLU A O 1
ATOM 1766 N N . GLU A 1 240 ? 13.387 10.541 21.438 1.00 95.19 240 GLU A N 1
ATOM 1767 C CA . GLU A 1 240 ? 13.888 9.497 22.340 1.00 95.19 240 GLU A CA 1
ATOM 1768 C C . GLU A 1 240 ? 14.837 10.090 23.391 1.00 95.19 240 GLU A C 1
ATOM 1770 O O . GLU A 1 240 ? 15.995 10.374 23.086 1.00 95.19 240 GLU A O 1
ATOM 1775 N N . LEU A 1 241 ? 14.389 10.189 24.646 1.00 90.88 241 LEU A N 1
ATOM 1776 C CA . LEU A 1 241 ? 15.185 10.733 25.750 1.00 90.88 241 LEU A CA 1
ATOM 1777 C C . LEU A 1 241 ? 15.616 9.662 26.750 1.00 90.88 241 LEU A C 1
ATOM 1779 O O . LEU A 1 241 ? 14.880 8.724 27.073 1.00 90.88 241 LEU A O 1
ATOM 1783 N N . ASP A 1 242 ? 16.826 9.819 27.281 1.00 90.75 242 ASP A N 1
ATOM 1784 C CA . ASP A 1 242 ? 17.293 9.022 28.410 1.00 90.75 242 ASP A CA 1
ATOM 1785 C C . ASP A 1 242 ? 16.837 9.668 29.723 1.00 90.75 242 ASP A C 1
ATOM 1787 O O . ASP A 1 242 ? 17.475 10.571 30.255 1.00 90.75 242 ASP A O 1
ATOM 1791 N N . LEU A 1 243 ? 15.683 9.218 30.222 1.00 84.31 243 LEU A N 1
ATOM 1792 C CA . LEU A 1 243 ? 15.136 9.628 31.520 1.00 84.31 243 LEU A CA 1
ATOM 1793 C C . LEU A 1 243 ? 15.553 8.679 32.657 1.00 84.31 243 LEU A C 1
ATOM 1795 O O . LEU A 1 243 ? 14.883 8.627 33.692 1.00 84.31 243 LEU A O 1
ATOM 1799 N N . SER A 1 244 ? 16.595 7.858 32.467 1.00 78.31 244 SER A N 1
ATOM 1800 C CA . SER A 1 244 ? 17.166 7.112 33.586 1.00 78.31 244 SER A CA 1
ATOM 1801 C C . SER A 1 244 ? 17.861 8.106 34.518 1.00 78.31 244 SER A C 1
ATOM 1803 O O . SER A 1 244 ? 18.759 8.838 34.126 1.00 78.31 244 SER A O 1
ATOM 1805 N N . THR A 1 245 ? 17.341 8.217 35.737 1.00 63.34 245 THR A N 1
ATOM 1806 C CA . THR A 1 245 ? 17.742 9.203 36.742 1.00 63.34 245 THR A CA 1
ATOM 1807 C C . THR A 1 245 ? 19.265 9.230 36.930 1.00 63.34 245 THR A C 1
ATOM 1809 O O . THR A 1 245 ? 19.835 8.218 37.343 1.00 63.34 245 THR A O 1
ATOM 1812 N N . THR A 1 246 ? 19.899 10.373 36.652 1.00 46.44 246 THR A N 1
ATOM 1813 C CA . THR A 1 246 ? 21.259 10.707 37.119 1.00 46.44 246 THR A CA 1
ATOM 1814 C C . THR A 1 246 ? 21.255 10.995 38.616 1.00 46.44 246 THR A C 1
ATOM 1816 O O . THR A 1 246 ? 20.287 11.636 39.089 1.00 46.44 246 THR A O 1
#

Sequence (246 aa):
MNHGNGVVAGESLPAMVPDETAIAVPCDLYPAQDVVEDRNHRGASANGKAGEAWTKAQVSLTESAVVEAEAKARVAVAEALEAEAKAKAAVAKADAEARVAEAAAKARVTDAEAAAKVRVAEAEATTKVRVAAAEALEADLKILKLRKEIDVFTENGQANEQADVEKVVEKPKKRARTGEPGTGAGSVSKAVTNKSSEGLQIGQRIEVLFDDPPGYFPGTITGKNKGRWQIEYDDGDWEELDLSTT

Secondary structure (DSSP, 8-state):
-------------------TT-----TT--------------------S--HHHHHHHHHHHHHHHHHHHHHHHHHHHHHHHHHHHHHHHHHHHHHHHHHHHHHHHHHHHHHHHHHHHHHHHHHHHHHHHHHHHHHHHHHHHHHHHHHHHHHHHHHHHHHHTTS-SS------------------------------PPP-TT-EEEEEEETTEEEEEEEEEEEETTEEEEEETTS-EEEE--S--